Protein AF-A0A382KJA9-F1 (afdb_monomer)

pLDDT: mean 83.61, std 11.71, range [49.81, 96.69]

Organism: NCBI:txid408172

InterPro domains:
  IPR051085 Membrane-bound O-acyltransferase [PTHR13285] (1-189)

Nearest PDB structures (foldseek):
  7ura-assembly1_A  TM=6.874E-01  e=2.833E+00  Homo sapiens

Sequence (199 aa):
MLIIGSSFFYGFWNPVYVILPFCLTLLGWRGAIWIDSADGKQKFWRLVCTITLLLLPLLFFKYTNFLINDFLLPLVQFRSVSESEKYVDLALPLGISFITFTLISYVVDVYKGLFQIEKQVKWLLGYILFFPQLIAGPILRPSQLLPQLKKNQPRHRRLWITGLTIFTLGLVKKLIFADQISRTIDPIYAAPDMFTSWE

Mean predicted aligned error: 9.03 Å

Foldseek 3Di:
DLLVVLLVVLCVVPNVCSVVLVVLLVLLLVLLVCLLPDDDPSSVVSLVVSLCVLCVVVCCLVCVQVCQQVPVVVVVVVDDDDPPPRGPNDDRRQLSVLLSVLSNLQSVCSSVVVDPRDPDSVLSSSVSSNNVCSHDNDSDHCVPVSVVVPDPDPDDPVVVVVVVVVVVVVVCCVPVPVVVVCVVCVVCVVCVVVDDPPD

Radius of gyration: 21.95 Å; Cα contacts (8 Å, |Δi|>4): 150; chains: 1; bounding box: 40×56×57 Å

Structure (mmCIF, N/CA/C/O backbone):
data_AF-A0A382KJA9-F1
#
_entry.id   AF-A0A382KJA9-F1
#
loop_
_atom_site.group_PDB
_atom_site.id
_atom_site.type_symbol
_atom_site.label_atom_id
_atom_site.label_alt_id
_atom_site.label_comp_id
_atom_site.label_asym_id
_atom_site.label_entity_id
_atom_site.label_seq_id
_atom_site.pdbx_PDB_ins_code
_atom_site.Cartn_x
_atom_site.Cartn_y
_atom_site.Cartn_z
_atom_site.occupancy
_atom_site.B_iso_or_equiv
_atom_site.auth_seq_id
_atom_site.auth_comp_id
_atom_site.auth_asym_id
_atom_site.auth_atom_id
_atom_site.pdbx_PDB_model_num
ATOM 1 N N . MET A 1 1 ? 12.943 -6.282 12.052 1.00 72.56 1 MET A N 1
ATOM 2 C CA . MET A 1 1 ? 13.659 -6.864 10.895 1.00 72.56 1 MET A CA 1
ATOM 3 C C . MET A 1 1 ? 12.854 -6.783 9.604 1.00 72.56 1 MET A C 1
ATOM 5 O O . MET A 1 1 ? 13.385 -6.242 8.650 1.00 72.56 1 MET A O 1
ATOM 9 N N . LEU A 1 2 ? 11.586 -7.218 9.570 1.00 79.56 2 LEU A N 1
ATOM 10 C CA . LEU A 1 2 ? 10.767 -7.200 8.344 1.00 79.56 2 LEU A CA 1
ATOM 11 C C . LEU A 1 2 ? 10.621 -5.806 7.704 1.00 79.56 2 LEU A C 1
ATOM 13 O O . LEU A 1 2 ? 10.819 -5.683 6.502 1.00 79.56 2 LEU A O 1
ATOM 17 N N . ILE A 1 3 ? 10.358 -4.759 8.495 1.00 82.88 3 ILE A N 1
ATOM 18 C CA . ILE A 1 3 ? 10.257 -3.376 7.984 1.00 82.88 3 ILE A CA 1
ATOM 19 C C . ILE A 1 3 ? 11.584 -2.937 7.359 1.00 82.88 3 ILE A C 1
ATOM 21 O O . ILE A 1 3 ? 11.596 -2.516 6.217 1.00 82.88 3 ILE A O 1
ATOM 25 N N . ILE A 1 4 ? 12.700 -3.114 8.072 1.00 83.81 4 ILE A N 1
ATOM 26 C CA . ILE A 1 4 ? 14.037 -2.724 7.595 1.00 83.81 4 ILE A CA 1
ATOM 27 C C . ILE A 1 4 ? 14.393 -3.466 6.302 1.00 83.81 4 ILE A C 1
ATOM 29 O O . ILE A 1 4 ? 14.808 -2.838 5.336 1.00 83.81 4 ILE A O 1
ATOM 33 N N . GLY A 1 5 ? 14.183 -4.786 6.259 1.00 82.62 5 GLY A N 1
ATOM 34 C CA . GLY A 1 5 ? 14.448 -5.588 5.063 1.00 82.62 5 GLY A CA 1
ATOM 35 C C . GLY A 1 5 ? 13.564 -5.188 3.882 1.00 82.62 5 GLY A C 1
ATOM 36 O O . GLY A 1 5 ? 14.044 -5.113 2.756 1.00 82.62 5 GLY A O 1
ATOM 37 N N . SER A 1 6 ? 12.296 -4.862 4.137 1.00 84.56 6 SER A N 1
ATOM 38 C CA . SER A 1 6 ? 11.389 -4.446 3.067 1.00 84.56 6 SER A CA 1
ATOM 39 C C . SER A 1 6 ? 11.652 -3.012 2.594 1.00 84.56 6 SER A C 1
ATOM 41 O O . SER A 1 6 ? 11.575 -2.746 1.401 1.00 84.56 6 SER A O 1
ATOM 43 N N . SER A 1 7 ? 12.041 -2.103 3.495 1.00 82.31 7 SER A N 1
ATOM 44 C CA . SER A 1 7 ? 12.518 -0.760 3.144 1.00 82.31 7 SER A CA 1
ATOM 45 C C . SER A 1 7 ? 13.802 -0.818 2.321 1.00 82.31 7 SER A C 1
ATOM 47 O O . SER A 1 7 ? 13.926 -0.074 1.356 1.00 82.31 7 SER A O 1
ATOM 49 N N . PHE A 1 8 ? 14.731 -1.715 2.667 1.00 86.19 8 PHE A N 1
ATOM 50 C CA . PHE A 1 8 ? 15.945 -1.947 1.886 1.00 86.19 8 PHE A CA 1
ATOM 51 C C . PHE A 1 8 ? 15.613 -2.460 0.480 1.00 86.19 8 PHE A C 1
ATOM 53 O O . PHE A 1 8 ? 16.111 -1.917 -0.499 1.00 86.19 8 PHE A O 1
ATOM 60 N N . PHE A 1 9 ? 14.718 -3.448 0.369 1.00 83.75 9 PHE A N 1
ATOM 61 C CA . PHE A 1 9 ? 14.296 -3.984 -0.927 1.00 83.75 9 PHE A CA 1
ATOM 62 C C . PHE A 1 9 ? 13.601 -2.924 -1.794 1.00 83.75 9 PHE A C 1
ATOM 64 O O . PHE A 1 9 ? 13.875 -2.819 -2.984 1.00 83.75 9 PHE A O 1
ATOM 71 N N . TYR A 1 10 ? 12.739 -2.100 -1.195 1.00 83.06 10 TYR A N 1
ATOM 72 C CA . TYR A 1 10 ? 12.088 -0.993 -1.896 1.00 83.06 10 TYR A CA 1
ATOM 73 C C . TYR A 1 10 ? 13.104 0.072 -2.347 1.00 83.06 10 TYR A C 1
ATOM 75 O O . TYR A 1 10 ? 13.066 0.536 -3.484 1.00 83.06 10 TYR A O 1
ATOM 83 N N . GLY A 1 11 ? 14.041 0.439 -1.468 1.00 82.12 11 GLY A N 1
ATOM 84 C CA . GLY A 1 11 ? 15.077 1.433 -1.750 1.00 82.12 11 GLY A CA 1
ATOM 85 C C . GLY A 1 11 ? 16.133 0.979 -2.755 1.00 82.12 11 GLY A C 1
ATOM 86 O O . GLY A 1 11 ? 16.822 1.832 -3.305 1.00 82.12 11 GLY A O 1
ATOM 87 N N . PHE A 1 12 ? 16.233 -0.326 -3.037 1.00 84.06 12 PHE A N 1
ATOM 88 C CA . PHE A 1 12 ? 17.138 -0.866 -4.054 1.00 84.06 12 PHE A CA 1
ATOM 89 C C . PHE A 1 12 ? 16.828 -0.330 -5.458 1.00 84.06 12 PHE A C 1
ATOM 91 O O . PHE A 1 12 ? 17.741 -0.151 -6.256 1.00 84.06 12 PHE A O 1
ATOM 98 N N . TRP A 1 13 ? 15.554 -0.045 -5.752 1.00 78.06 13 TRP A N 1
ATOM 99 C CA . TRP A 1 13 ? 15.164 0.570 -7.022 1.00 78.06 13 TRP A CA 1
ATOM 100 C C . TRP A 1 13 ? 15.555 2.050 -7.070 1.00 78.06 13 TRP A C 1
ATOM 102 O O . TRP A 1 13 ? 16.234 2.483 -7.996 1.00 78.06 13 TRP A O 1
ATOM 112 N N . ASN A 1 14 ? 15.154 2.823 -6.057 1.00 81.31 14 ASN A N 1
ATOM 113 C CA . ASN A 1 14 ? 15.604 4.199 -5.875 1.00 81.31 14 ASN A CA 1
ATOM 114 C C . ASN A 1 14 ? 15.370 4.648 -4.413 1.00 81.31 14 ASN A C 1
ATOM 116 O O . ASN A 1 14 ? 14.226 4.641 -3.938 1.00 81.31 14 ASN A O 1
ATOM 120 N N . PRO A 1 15 ? 16.424 5.067 -3.688 1.00 83.25 15 PRO A N 1
ATOM 121 C CA . PRO A 1 15 ? 16.343 5.362 -2.259 1.00 83.25 15 PRO A CA 1
ATOM 122 C C . PRO A 1 15 ? 15.518 6.615 -1.937 1.00 83.25 15 PRO A C 1
ATOM 124 O O . PRO A 1 15 ? 14.925 6.688 -0.860 1.00 83.25 15 PRO A O 1
ATOM 127 N N . VAL A 1 16 ? 15.422 7.583 -2.857 1.00 83.06 16 VAL A N 1
ATOM 128 C CA . VAL A 1 16 ? 14.679 8.840 -2.640 1.00 83.06 16 VAL A CA 1
ATOM 129 C C . VAL A 1 16 ? 13.190 8.558 -2.438 1.00 83.06 16 VAL A C 1
ATOM 131 O O . VAL A 1 16 ? 12.543 9.139 -1.565 1.00 83.06 16 VAL A O 1
ATOM 134 N N . TYR A 1 17 ? 12.645 7.597 -3.183 1.00 84.44 17 TYR A N 1
ATOM 135 C CA . TYR A 1 17 ? 11.224 7.272 -3.120 1.00 84.44 17 TYR A CA 1
ATOM 136 C C . TYR A 1 17 ? 10.829 6.443 -1.900 1.00 84.44 17 TYR A C 1
ATOM 138 O O . TYR A 1 17 ? 9.635 6.247 -1.693 1.00 84.44 17 TYR A O 1
ATOM 146 N N . VAL A 1 18 ? 11.774 5.982 -1.068 1.00 85.62 18 VAL A N 1
ATOM 147 C CA . VAL A 1 18 ? 11.465 5.277 0.192 1.00 85.62 18 VAL A CA 1
ATOM 148 C C . VAL A 1 18 ? 10.661 6.177 1.129 1.00 85.62 18 VAL A C 1
ATOM 150 O O . VAL A 1 18 ? 9.811 5.693 1.865 1.00 85.62 18 VAL A O 1
ATOM 153 N N . ILE A 1 19 ? 10.872 7.492 1.077 1.00 89.00 19 ILE A N 1
ATOM 154 C CA . ILE A 1 19 ? 10.168 8.463 1.927 1.00 89.00 19 ILE A CA 1
ATOM 155 C C . ILE A 1 19 ? 8.657 8.466 1.635 1.00 89.00 19 ILE A C 1
ATOM 157 O O . ILE A 1 19 ? 7.839 8.631 2.541 1.00 89.00 19 ILE A O 1
ATOM 161 N N . LEU A 1 20 ? 8.266 8.213 0.386 1.00 89.50 20 LEU A N 1
ATOM 162 C CA . LEU A 1 20 ? 6.884 8.297 -0.077 1.00 89.50 20 LEU A CA 1
ATOM 163 C C . LEU A 1 20 ? 5.926 7.322 0.643 1.00 89.50 20 LEU A C 1
ATOM 165 O O . LEU A 1 20 ? 4.931 7.797 1.198 1.00 89.50 20 LEU A O 1
ATOM 169 N N . PRO A 1 21 ? 6.186 5.999 0.725 1.00 89.94 21 PRO A N 1
ATOM 170 C CA . PRO A 1 21 ? 5.341 5.086 1.491 1.00 89.94 21 PRO A CA 1
ATOM 171 C C . PRO A 1 21 ? 5.297 5.422 2.984 1.00 89.94 21 PRO A C 1
ATOM 173 O O . PRO A 1 21 ? 4.255 5.220 3.606 1.00 89.94 21 PRO A O 1
ATOM 176 N N . PHE A 1 22 ? 6.366 5.972 3.569 1.00 91.88 22 PHE A N 1
ATOM 177 C CA . PHE A 1 22 ? 6.341 6.423 4.966 1.00 91.88 22 PHE A CA 1
ATOM 178 C C . PHE A 1 22 ? 5.385 7.608 5.146 1.00 91.88 22 PHE A C 1
ATOM 180 O O . PHE A 1 22 ? 4.530 7.572 6.034 1.00 91.88 22 PHE A O 1
ATOM 187 N N . CYS A 1 23 ? 5.475 8.620 4.278 1.00 93.69 23 CYS A N 1
ATOM 188 C CA . CYS A 1 23 ? 4.581 9.777 4.289 1.00 93.69 23 CYS A CA 1
ATOM 189 C C . CYS A 1 23 ? 3.118 9.374 4.062 1.00 93.69 23 CYS A C 1
ATOM 191 O O . CYS A 1 23 ? 2.250 9.765 4.844 1.00 93.69 23 CYS A O 1
ATOM 193 N N . LEU A 1 24 ? 2.843 8.548 3.047 1.00 94.06 24 LEU A N 1
ATOM 194 C CA . LEU A 1 24 ? 1.496 8.045 2.761 1.00 94.06 24 LEU A CA 1
ATOM 195 C C . LEU A 1 24 ? 0.935 7.216 3.922 1.00 94.06 24 LEU A C 1
ATOM 197 O O . LEU A 1 24 ? -0.226 7.383 4.292 1.00 94.06 24 LEU A O 1
ATOM 201 N N . THR A 1 25 ? 1.757 6.365 4.541 1.00 93.81 25 THR A N 1
ATOM 202 C CA . THR A 1 25 ? 1.338 5.569 5.704 1.00 93.81 25 THR A CA 1
ATOM 203 C C . THR A 1 25 ? 0.982 6.461 6.887 1.00 93.81 25 THR A C 1
ATOM 205 O O . THR A 1 25 ? -0.045 6.248 7.529 1.00 93.81 25 THR A O 1
ATOM 208 N N . LEU A 1 26 ? 1.802 7.477 7.173 1.00 95.25 26 LEU A N 1
ATOM 209 C CA . LEU A 1 26 ? 1.536 8.420 8.257 1.00 95.25 26 LEU A CA 1
ATOM 210 C C . LEU A 1 26 ? 0.238 9.199 8.011 1.00 95.25 26 LEU A C 1
ATOM 212 O O . LEU A 1 26 ? -0.567 9.370 8.925 1.00 95.25 26 LEU A O 1
ATOM 216 N N . LEU A 1 27 ? 0.026 9.632 6.771 1.00 95.50 27 LEU A N 1
ATOM 217 C CA . LEU A 1 27 ? -1.172 10.333 6.329 1.00 95.50 27 LEU A CA 1
ATOM 218 C C . LEU A 1 27 ? -2.417 9.447 6.462 1.00 95.50 27 LEU A C 1
ATOM 220 O O . LEU A 1 27 ? -3.394 9.870 7.074 1.00 95.50 27 LEU A O 1
ATOM 224 N N . GLY A 1 28 ? -2.371 8.203 5.979 1.00 94.94 28 GLY A N 1
ATOM 225 C CA . GLY A 1 28 ? -3.476 7.253 6.114 1.00 94.94 28 GLY A CA 1
ATOM 226 C C . GLY A 1 28 ? -3.772 6.888 7.572 1.00 94.94 28 GLY A C 1
ATOM 227 O O . GLY A 1 28 ? -4.934 6.800 7.961 1.00 94.94 28 GLY A O 1
ATOM 228 N N . TRP A 1 29 ? -2.741 6.748 8.411 1.00 95.12 29 TRP A N 1
ATOM 229 C CA . TRP A 1 29 ? -2.907 6.499 9.845 1.00 95.12 29 TRP A CA 1
ATOM 230 C C . TRP A 1 29 ? -3.580 7.670 10.567 1.00 95.12 29 TRP A C 1
ATOM 232 O O . TRP A 1 29 ? -4.568 7.475 11.276 1.00 95.12 29 TRP A O 1
ATOM 242 N N . ARG A 1 30 ? -3.087 8.898 10.353 1.00 95.69 30 ARG A N 1
ATOM 243 C CA . ARG A 1 30 ? -3.684 10.112 10.931 1.00 95.69 30 ARG A CA 1
ATOM 244 C C . ARG A 1 30 ? -5.095 10.347 10.403 1.00 95.69 30 ARG A C 1
ATOM 246 O O . ARG A 1 30 ? -5.970 10.713 11.180 1.00 95.69 30 ARG A O 1
ATOM 253 N N . GLY A 1 31 ? -5.321 10.099 9.115 1.00 94.69 31 GLY A N 1
ATOM 254 C CA . GLY A 1 31 ? -6.635 10.177 8.488 1.00 94.69 31 GLY A CA 1
ATOM 255 C C . GLY A 1 31 ? -7.629 9.198 9.109 1.00 94.69 31 GLY A C 1
ATOM 256 O O . GLY A 1 31 ? -8.735 9.596 9.451 1.00 94.69 31 GLY A O 1
ATOM 257 N N . ALA A 1 32 ? -7.219 7.952 9.365 1.00 94.19 32 ALA A N 1
ATOM 258 C CA . ALA A 1 32 ? -8.058 6.969 10.050 1.00 94.19 32 ALA A CA 1
ATOM 259 C C . ALA A 1 32 ? -8.452 7.412 11.473 1.00 94.19 32 ALA A C 1
ATOM 261 O O . ALA A 1 32 ? -9.628 7.344 11.817 1.00 94.19 32 ALA A O 1
ATOM 262 N N . ILE A 1 33 ? -7.507 7.938 12.267 1.00 93.94 33 ILE A N 1
ATOM 263 C CA . ILE A 1 33 ? -7.791 8.511 13.602 1.00 93.94 33 ILE A CA 1
ATOM 264 C C . ILE A 1 33 ? -8.752 9.703 13.498 1.00 93.94 33 ILE A C 1
ATOM 266 O O . ILE A 1 33 ? -9.685 9.855 14.289 1.00 93.94 33 ILE A O 1
ATOM 270 N N . TRP A 1 34 ? -8.541 10.561 12.502 1.00 94.31 34 TRP A N 1
ATOM 271 C CA . TRP A 1 34 ? -9.389 11.724 12.284 1.00 94.31 34 TRP A CA 1
ATOM 272 C C . TRP A 1 34 ? -10.812 11.331 11.878 1.00 94.31 34 TRP A C 1
ATOM 274 O O . TRP A 1 34 ? -11.765 11.963 12.320 1.00 94.31 34 TRP A O 1
ATOM 284 N N . ILE A 1 35 ? -10.981 10.269 11.094 1.00 93.69 35 ILE A N 1
ATOM 285 C CA . ILE A 1 35 ? -12.296 9.747 10.707 1.00 93.69 35 ILE A CA 1
ATOM 286 C C . ILE A 1 35 ? -13.017 9.123 11.901 1.00 93.69 35 ILE A C 1
ATOM 288 O O . ILE A 1 35 ? -14.203 9.372 12.073 1.00 93.69 35 ILE A O 1
ATOM 292 N N . ASP A 1 36 ? -12.325 8.344 12.728 1.00 92.75 36 ASP A N 1
ATOM 293 C CA . ASP A 1 36 ? -12.940 7.651 13.868 1.00 92.75 36 ASP A CA 1
ATOM 294 C C . ASP A 1 36 ? -13.420 8.602 14.973 1.00 92.75 36 ASP A C 1
ATOM 296 O O . ASP A 1 36 ? -14.402 8.327 15.646 1.00 92.75 36 ASP A O 1
ATOM 300 N N . SER A 1 37 ? -12.796 9.776 15.100 1.00 92.12 37 SER A N 1
ATOM 301 C CA . SER A 1 37 ? -13.223 10.829 16.039 1.00 92.12 37 SER A CA 1
ATOM 302 C C . SER A 1 37 ? -14.433 11.660 15.572 1.00 92.12 37 SER A C 1
ATOM 304 O O . SER A 1 37 ? -14.662 12.753 16.094 1.00 92.12 37 SER A O 1
ATOM 306 N N . ALA A 1 38 ? -15.174 11.221 14.552 1.00 92.50 38 ALA A N 1
ATOM 307 C CA . ALA A 1 38 ? -16.374 11.902 14.068 1.00 92.50 38 ALA A CA 1
ATOM 308 C C . ALA A 1 38 ? -17.529 10.948 13.791 1.00 92.50 38 ALA A C 1
ATOM 310 O O . ALA A 1 38 ? -17.337 9.816 13.353 1.00 92.50 38 ALA A O 1
ATOM 311 N N . ASP A 1 39 ? -18.735 11.506 13.889 1.00 92.06 39 ASP A N 1
ATOM 312 C CA . ASP A 1 39 ? -19.987 10.812 13.618 1.00 92.06 39 ASP A CA 1
ATOM 313 C C . ASP A 1 39 ? -20.779 11.442 12.462 1.00 92.06 39 ASP A C 1
ATOM 315 O O . ASP A 1 39 ? -20.580 12.595 12.054 1.00 92.06 39 ASP A O 1
ATOM 319 N N . GLY A 1 40 ? -21.687 10.645 11.894 1.00 91.81 40 GLY A N 1
ATOM 320 C CA . GLY A 1 40 ? -22.635 11.070 10.864 1.00 91.81 40 GLY A CA 1
ATOM 321 C C . GLY A 1 40 ? -21.980 11.692 9.623 1.00 91.81 40 GLY A C 1
ATOM 322 O O . GLY A 1 40 ? -21.044 11.144 9.037 1.00 91.81 40 GLY A O 1
ATOM 323 N N . LYS A 1 41 ? -22.486 12.860 9.200 1.00 91.62 41 LYS A N 1
ATOM 324 C CA . LYS A 1 41 ? -22.026 13.557 7.983 1.00 91.62 41 LYS A CA 1
ATOM 325 C C . LYS A 1 41 ? -20.560 13.991 8.061 1.00 91.62 41 LYS A C 1
ATOM 327 O O . LYS A 1 41 ? -19.877 13.989 7.039 1.00 91.62 41 LYS A O 1
ATOM 332 N N . GLN A 1 42 ? -20.060 14.339 9.249 1.00 93.25 42 GLN A N 1
ATOM 333 C CA . GLN A 1 42 ? -18.661 14.745 9.413 1.00 93.25 42 GLN A CA 1
ATOM 334 C C . GLN A 1 42 ? -17.714 13.580 9.122 1.00 93.25 42 GLN A C 1
ATOM 336 O O . GLN A 1 42 ? -16.708 13.767 8.439 1.00 93.25 42 GLN A O 1
ATOM 341 N N . LYS A 1 43 ? -18.072 12.369 9.564 1.00 93.19 43 LYS A N 1
ATOM 342 C CA . LYS A 1 43 ? -17.299 11.148 9.312 1.00 93.19 43 LYS A CA 1
ATOM 343 C C . LYS A 1 43 ? -17.099 10.901 7.813 1.00 93.19 43 LYS A C 1
ATOM 345 O O . LYS A 1 43 ? -15.992 10.599 7.371 1.00 93.19 43 LYS A O 1
ATOM 350 N N . PHE A 1 44 ? -18.162 11.080 7.027 1.00 93.88 44 PHE A N 1
ATOM 351 C CA . PHE A 1 44 ? -18.126 10.932 5.570 1.00 93.88 44 PHE A CA 1
ATOM 352 C C . PHE A 1 44 ? -17.223 11.975 4.895 1.00 93.88 44 P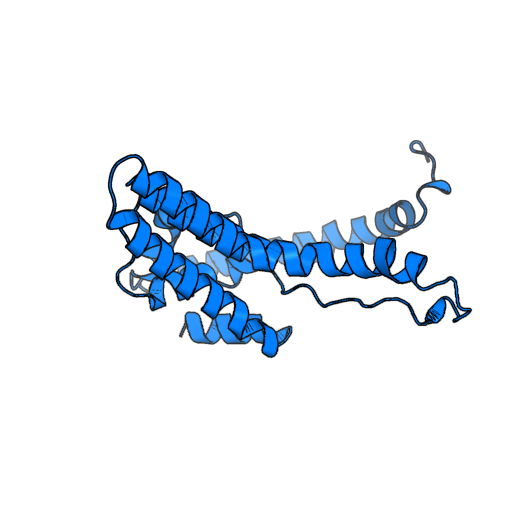HE A C 1
ATOM 354 O O . PHE A 1 44 ? -16.374 11.618 4.085 1.00 93.88 44 PHE A O 1
ATOM 361 N N . TRP A 1 45 ? -17.334 13.254 5.264 1.00 95.88 45 TRP A N 1
ATOM 362 C CA . TRP A 1 45 ? -16.468 14.296 4.701 1.00 95.88 45 TRP A CA 1
ATOM 363 C C . TRP A 1 45 ? -14.988 14.078 5.033 1.00 95.88 45 TRP A C 1
ATOM 365 O O . TRP A 1 45 ? -14.136 14.230 4.160 1.00 95.88 45 TRP A O 1
ATOM 375 N N . ARG A 1 46 ? -14.668 13.647 6.261 1.00 96.00 46 ARG A N 1
ATOM 376 C CA . ARG A 1 46 ? -13.288 13.305 6.650 1.00 96.00 46 ARG A CA 1
ATOM 377 C C . ARG A 1 46 ? -12.737 12.125 5.849 1.00 96.00 46 ARG A C 1
ATOM 379 O O . ARG A 1 46 ? -11.559 12.141 5.484 1.00 96.00 46 ARG A O 1
ATOM 386 N N . LEU A 1 47 ? -13.581 11.137 5.532 1.00 95.44 47 LEU A N 1
ATOM 387 C CA . LEU A 1 47 ? -13.224 10.024 4.650 1.00 95.44 47 LEU A CA 1
ATOM 388 C C . LEU A 1 47 ? -12.857 10.532 3.257 1.00 95.44 47 LEU A C 1
ATOM 390 O O . LEU A 1 47 ? -11.768 10.229 2.774 1.00 95.44 47 LEU A O 1
ATOM 394 N N . VAL A 1 48 ? -13.738 11.324 2.641 1.00 96.06 48 VAL A N 1
ATOM 395 C CA . VAL A 1 48 ? -13.512 11.884 1.302 1.00 96.06 48 VAL A CA 1
ATOM 396 C C . VAL A 1 48 ? -12.219 12.698 1.278 1.00 96.06 48 VAL A C 1
ATOM 398 O O . VAL A 1 48 ? -11.357 12.428 0.449 1.00 96.06 48 VAL A O 1
ATOM 401 N N . CYS A 1 49 ? -12.018 13.609 2.236 1.00 96.31 49 CYS A N 1
ATOM 402 C CA . CYS A 1 49 ? -10.786 14.396 2.333 1.00 96.31 49 CYS A CA 1
ATOM 403 C C . CYS A 1 49 ? -9.532 13.516 2.450 1.00 96.31 49 CYS A C 1
ATOM 405 O O . CYS A 1 49 ? -8.540 13.766 1.768 1.00 96.31 49 CYS A O 1
ATOM 407 N N . THR A 1 50 ? -9.572 12.471 3.283 1.00 96.19 50 THR A N 1
ATOM 408 C CA . THR A 1 50 ? -8.431 11.558 3.468 1.00 96.19 50 THR A CA 1
ATOM 409 C C . THR A 1 50 ? -8.124 10.775 2.191 1.00 96.19 50 THR A C 1
ATOM 411 O O . THR A 1 50 ? -6.960 10.661 1.810 1.00 96.19 50 THR A O 1
ATOM 414 N N . ILE A 1 51 ? -9.149 10.263 1.502 1.00 96.25 51 ILE A N 1
ATOM 415 C CA . ILE A 1 51 ? -8.986 9.541 0.232 1.00 96.25 51 ILE A CA 1
ATOM 416 C C . ILE A 1 51 ? -8.404 10.465 -0.839 1.00 96.25 51 ILE A C 1
ATOM 418 O O . ILE A 1 51 ? -7.451 10.083 -1.513 1.00 96.25 51 ILE A O 1
ATOM 422 N N . THR A 1 52 ? -8.920 11.689 -0.965 1.00 95.94 52 THR A N 1
ATOM 423 C CA . THR A 1 52 ? -8.400 12.680 -1.916 1.00 95.94 52 THR A CA 1
ATOM 424 C C . THR A 1 52 ? -6.922 12.967 -1.663 1.00 95.94 52 THR A C 1
ATOM 426 O O . THR A 1 52 ? -6.122 12.967 -2.597 1.00 95.94 52 THR A O 1
ATOM 429 N N . LEU A 1 53 ? -6.531 13.136 -0.397 1.00 95.50 53 LEU A N 1
ATOM 430 C CA . LEU A 1 53 ? -5.142 13.391 -0.019 1.00 95.50 53 LEU A CA 1
ATOM 431 C C . LEU A 1 53 ? -4.222 12.185 -0.311 1.00 95.50 53 LEU A C 1
ATOM 433 O O . LEU A 1 53 ? -3.076 12.375 -0.709 1.00 95.50 53 LEU A O 1
ATOM 437 N N . LEU A 1 54 ? -4.721 10.950 -0.166 1.00 94.62 54 LEU A N 1
ATOM 438 C CA . LEU A 1 54 ? -4.000 9.720 -0.532 1.00 94.62 54 LEU A CA 1
ATOM 439 C C . LEU A 1 54 ? -3.861 9.530 -2.052 1.00 94.62 54 LEU A C 1
ATOM 441 O O . LEU A 1 54 ? -2.869 8.958 -2.509 1.00 94.62 54 LEU A O 1
ATOM 445 N N . LEU A 1 55 ? -4.846 9.984 -2.832 1.00 94.19 55 LEU A N 1
ATOM 446 C CA . LEU A 1 55 ? -4.839 9.900 -4.295 1.00 94.19 55 LEU A CA 1
ATOM 447 C C . LEU A 1 55 ? -3.950 10.961 -4.945 1.00 94.19 55 LEU A C 1
ATOM 449 O O . LEU A 1 55 ? -3.441 10.723 -6.035 1.00 94.19 55 LEU A O 1
ATOM 453 N N . LEU A 1 56 ? -3.736 12.107 -4.297 1.00 92.50 56 LEU A N 1
ATOM 454 C CA . LEU A 1 56 ? -3.011 13.232 -4.888 1.00 92.50 56 LEU A CA 1
ATOM 455 C C . LEU A 1 56 ? -1.593 12.857 -5.364 1.00 92.50 56 LEU A C 1
ATOM 457 O O . LEU A 1 56 ? -1.287 13.147 -6.519 1.00 92.50 56 LEU A O 1
ATOM 461 N N . PRO A 1 57 ? -0.752 12.140 -4.588 1.00 89.06 57 PRO A N 1
ATOM 462 C CA . PRO A 1 57 ? 0.553 11.693 -5.078 1.00 89.06 57 PRO A CA 1
ATOM 463 C C . PRO A 1 57 ? 0.443 10.720 -6.256 1.00 89.06 57 PRO A C 1
ATOM 465 O O . PRO A 1 57 ? 1.218 10.811 -7.201 1.00 89.06 57 PRO A O 1
ATOM 468 N N . LEU A 1 58 ? -0.544 9.819 -6.237 1.00 88.06 58 LEU A N 1
ATOM 469 C CA . LEU A 1 58 ? -0.775 8.882 -7.336 1.00 88.06 58 LEU A CA 1
ATOM 470 C C . LEU A 1 58 ? -1.151 9.621 -8.628 1.00 88.06 58 LEU A C 1
ATOM 472 O O . LEU A 1 58 ? -0.608 9.316 -9.686 1.00 88.06 58 LEU A O 1
ATOM 476 N N . LEU A 1 59 ? -2.055 10.599 -8.537 1.00 87.94 59 LEU A N 1
ATOM 477 C CA . LEU A 1 59 ? -2.446 11.434 -9.671 1.00 87.94 59 LEU A CA 1
ATOM 478 C C . LEU A 1 59 ? -1.263 12.269 -10.169 1.00 87.94 59 LEU A C 1
ATOM 480 O O . LEU A 1 59 ? -1.016 12.314 -11.368 1.00 87.94 59 LEU A O 1
ATOM 484 N N . PHE A 1 60 ? -0.494 12.865 -9.258 1.00 87.88 60 PHE A N 1
ATOM 485 C CA . PHE A 1 60 ? 0.691 13.636 -9.607 1.00 87.88 60 PHE A CA 1
ATOM 486 C C . PHE A 1 60 ? 1.678 12.790 -10.417 1.00 87.88 60 PHE A C 1
ATOM 488 O O . PHE A 1 60 ? 1.945 13.108 -11.570 1.00 87.88 60 PHE A O 1
ATOM 495 N N . PHE A 1 61 ? 2.157 11.664 -9.884 1.00 84.69 61 PHE A N 1
ATOM 496 C CA . PHE A 1 61 ? 3.148 10.854 -10.598 1.00 84.69 61 PHE A CA 1
ATOM 497 C C . PHE A 1 61 ? 2.602 10.237 -11.890 1.00 84.69 61 PHE A C 1
ATOM 499 O O . PHE A 1 61 ? 3.339 10.126 -12.862 1.00 84.69 61 PHE A O 1
ATOM 506 N N . LYS A 1 62 ? 1.318 9.859 -11.932 1.00 82.94 62 LYS A N 1
ATOM 507 C CA . LYS A 1 62 ? 0.733 9.208 -13.111 1.00 82.94 62 LYS A CA 1
ATOM 508 C C . LYS A 1 62 ? 0.429 10.173 -14.256 1.00 82.94 62 LYS A C 1
ATOM 510 O O . LYS A 1 62 ? 0.588 9.791 -15.409 1.00 82.94 62 LYS A O 1
ATOM 515 N N . TYR A 1 63 ? -0.018 11.391 -13.955 1.00 83.38 63 TYR A N 1
ATOM 516 C CA . TYR A 1 63 ? -0.460 12.343 -14.979 1.00 83.38 63 TYR A CA 1
ATOM 517 C C . TYR A 1 63 ? 0.573 13.421 -15.306 1.00 83.38 63 TYR A C 1
ATOM 519 O O . TYR A 1 63 ? 0.407 14.095 -16.314 1.00 83.38 63 TYR A O 1
ATOM 527 N N . THR A 1 64 ? 1.647 13.584 -14.523 1.00 82.31 64 THR A N 1
ATOM 528 C CA . THR A 1 64 ? 2.670 14.608 -14.811 1.00 82.31 64 THR A CA 1
ATOM 529 C C . THR A 1 64 ? 3.331 14.390 -16.173 1.00 82.31 64 THR A C 1
ATOM 531 O O . THR A 1 64 ? 3.412 15.339 -16.945 1.00 82.31 64 THR A O 1
ATOM 534 N N . ASN A 1 65 ? 3.722 13.158 -16.518 1.00 76.81 65 ASN A N 1
ATOM 535 C CA . ASN A 1 65 ? 4.354 12.882 -17.816 1.00 76.81 65 ASN A CA 1
ATOM 536 C C . ASN A 1 65 ? 3.395 13.172 -18.982 1.00 76.81 65 ASN A C 1
ATOM 538 O O . ASN A 1 65 ? 3.783 13.823 -19.943 1.00 76.81 65 ASN A O 1
ATOM 542 N N . PHE A 1 66 ? 2.125 12.774 -18.861 1.00 79.44 66 PHE A N 1
ATOM 543 C CA . PHE A 1 66 ? 1.076 13.086 -19.840 1.00 79.44 66 PHE A CA 1
ATOM 544 C C . PHE A 1 66 ? 0.843 14.602 -19.979 1.00 79.44 66 PHE A C 1
ATOM 546 O O . PHE A 1 66 ? 0.831 15.145 -21.076 1.00 79.44 66 PHE A O 1
ATOM 553 N N . LEU A 1 67 ? 0.725 15.328 -18.863 1.00 79.50 67 LEU A N 1
ATOM 554 C CA . LEU A 1 67 ? 0.525 16.781 -18.874 1.00 79.50 67 LEU A CA 1
ATOM 555 C C . LEU A 1 67 ? 1.718 17.527 -19.484 1.00 79.50 67 LEU A C 1
ATOM 557 O O . LEU A 1 67 ? 1.533 18.500 -20.213 1.00 79.50 67 LEU A O 1
ATOM 561 N N . ILE A 1 68 ? 2.944 17.093 -19.193 1.00 76.00 68 ILE A N 1
ATOM 562 C CA . ILE A 1 68 ? 4.142 17.730 -19.739 1.00 76.00 68 ILE A CA 1
ATOM 563 C C . ILE A 1 68 ? 4.275 17.423 -21.233 1.00 76.00 68 ILE A C 1
ATOM 565 O O . ILE A 1 68 ? 4.447 18.355 -22.017 1.00 76.00 68 ILE A O 1
ATOM 569 N N . ASN A 1 69 ? 4.158 16.155 -21.625 1.00 75.12 69 ASN A N 1
ATOM 570 C CA . ASN A 1 69 ? 4.446 15.712 -22.989 1.00 75.12 69 ASN A CA 1
ATOM 571 C C . ASN A 1 69 ? 3.322 16.043 -23.979 1.00 75.12 69 ASN A C 1
ATOM 573 O O . ASN A 1 69 ? 3.624 16.491 -25.082 1.00 75.12 69 ASN A O 1
ATOM 577 N N . ASP A 1 70 ? 2.052 15.925 -23.580 1.00 77.44 70 ASP A N 1
ATOM 578 C CA . ASP A 1 70 ? 0.916 16.078 -24.501 1.00 77.44 70 ASP A CA 1
ATOM 579 C C . ASP A 1 70 ? 0.253 17.463 -24.441 1.00 77.44 70 ASP A C 1
ATOM 581 O O . ASP A 1 70 ? -0.395 17.877 -25.400 1.00 77.44 70 ASP A O 1
ATOM 585 N N . PHE A 1 71 ? 0.423 18.213 -23.343 1.00 75.31 71 PHE A N 1
ATOM 586 C CA . PHE A 1 71 ? -0.165 19.553 -23.198 1.00 75.31 71 PHE A CA 1
ATOM 587 C C . PHE A 1 71 ? 0.886 20.661 -23.189 1.00 75.31 71 PHE A C 1
ATOM 589 O O . PHE A 1 71 ? 0.825 21.571 -24.011 1.00 75.31 71 PHE A O 1
ATOM 596 N N . LEU A 1 72 ? 1.850 20.624 -22.267 1.00 73.62 72 LEU A N 1
ATOM 597 C CA . LEU A 1 72 ? 2.770 21.751 -22.072 1.00 73.62 72 LEU A CA 1
ATOM 598 C C . LEU A 1 72 ? 3.809 21.859 -23.184 1.00 73.62 72 LEU A C 1
ATOM 600 O O . LEU A 1 72 ? 4.051 22.957 -23.685 1.00 73.62 72 LEU A O 1
ATOM 604 N N . LEU A 1 73 ? 4.409 20.740 -23.592 1.00 71.50 73 LEU A N 1
ATOM 605 C CA . LEU A 1 73 ? 5.429 20.744 -24.630 1.00 71.50 73 LEU A CA 1
ATOM 606 C C . LEU A 1 73 ? 4.871 21.276 -25.959 1.00 71.50 73 LEU A C 1
ATOM 608 O O . LEU A 1 73 ? 5.448 22.255 -26.431 1.00 71.50 73 LEU A O 1
ATOM 612 N N . PRO A 1 74 ? 3.750 20.769 -26.520 1.00 70.62 74 PRO A N 1
ATOM 613 C CA . PRO A 1 74 ? 3.121 21.295 -27.739 1.00 70.62 74 PRO A CA 1
ATOM 614 C C . PRO A 1 74 ? 2.774 22.788 -27.678 1.00 70.62 74 PRO A C 1
ATOM 616 O O . PRO A 1 74 ? 2.991 23.502 -28.653 1.00 70.62 74 PRO A O 1
ATOM 619 N N . LEU A 1 75 ? 2.307 23.287 -26.527 1.00 66.75 75 LEU A N 1
ATOM 620 C CA . LEU A 1 75 ? 1.982 24.707 -26.336 1.00 66.75 75 LEU A CA 1
ATOM 621 C C . LEU A 1 75 ? 3.224 25.614 -26.330 1.00 66.75 75 LEU A C 1
ATOM 623 O O . LEU A 1 75 ? 3.146 26.775 -26.730 1.00 66.75 75 LEU A O 1
ATOM 627 N N . VAL A 1 76 ? 4.380 25.093 -25.910 1.00 66.31 76 VAL A N 1
ATOM 628 C CA . VAL A 1 76 ? 5.667 25.809 -25.922 1.00 66.31 76 VAL A CA 1
ATOM 629 C C . VAL A 1 76 ? 6.372 25.701 -27.289 1.00 66.31 76 VAL A C 1
ATOM 631 O O . VAL A 1 76 ? 7.198 26.555 -27.620 1.00 66.31 76 VAL A O 1
ATOM 634 N N . GLN A 1 77 ? 6.013 24.728 -28.143 1.00 55.66 77 GLN A N 1
ATOM 635 C CA . GLN A 1 77 ? 6.638 24.507 -29.464 1.00 55.66 77 GLN A CA 1
ATOM 636 C C . GLN A 1 77 ? 6.318 25.560 -30.543 1.00 55.66 77 GLN A C 1
ATOM 638 O O . GLN A 1 77 ? 6.711 25.376 -31.692 1.00 55.66 77 GLN A O 1
ATOM 643 N N . PHE A 1 78 ? 5.725 26.713 -30.210 1.00 52.91 78 PHE A N 1
ATOM 644 C CA . PHE A 1 78 ? 5.797 27.883 -31.102 1.00 52.91 78 PHE A CA 1
ATOM 645 C C . PHE A 1 78 ? 7.236 28.420 -31.264 1.00 52.91 78 PHE A C 1
ATOM 647 O O . PHE A 1 78 ? 7.490 29.275 -32.112 1.00 52.91 78 PHE A O 1
ATOM 654 N N . ARG A 1 79 ? 8.204 27.914 -30.482 1.00 51.75 79 ARG A N 1
ATOM 655 C CA . ARG A 1 79 ? 9.640 28.111 -30.712 1.00 51.75 79 ARG A CA 1
ATOM 656 C C . ARG A 1 79 ? 10.354 26.776 -30.932 1.00 51.75 79 ARG A C 1
ATOM 658 O O . ARG A 1 79 ? 10.386 25.905 -30.068 1.00 51.75 79 ARG A O 1
ATOM 665 N N . SER A 1 80 ? 10.934 26.671 -32.121 1.00 53.22 80 SER A N 1
ATOM 666 C CA . SER A 1 80 ? 11.824 25.635 -32.643 1.00 53.22 80 SER A CA 1
ATOM 667 C C . SER A 1 80 ? 12.846 25.108 -31.623 1.00 53.22 80 SER A C 1
ATOM 669 O O . SER 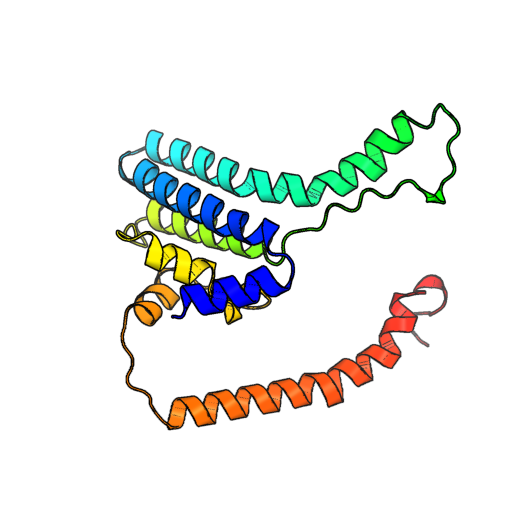A 1 80 ? 13.850 25.768 -31.360 1.00 53.22 80 SER A O 1
ATOM 671 N N . VAL A 1 81 ? 12.623 23.899 -31.106 1.00 49.81 81 VAL A N 1
ATOM 672 C CA . VAL A 1 81 ? 13.654 23.060 -30.471 1.00 49.81 81 VAL A CA 1
ATOM 673 C C . VAL A 1 81 ? 13.381 21.611 -30.879 1.00 49.81 81 VAL A C 1
ATOM 675 O O . VAL A 1 81 ? 12.233 21.163 -30.834 1.00 49.81 81 VAL A O 1
ATOM 678 N N . SER A 1 82 ? 14.433 20.929 -31.320 1.00 50.75 82 SER A N 1
ATOM 679 C CA . SER A 1 82 ? 14.504 19.554 -31.829 1.00 50.75 82 SER A CA 1
ATOM 680 C C . SER A 1 82 ? 13.724 18.519 -31.004 1.00 50.75 82 SER A C 1
ATOM 682 O O . SER A 1 82 ? 13.702 18.564 -29.775 1.00 50.75 82 SER A O 1
ATOM 684 N N . GLU A 1 83 ? 13.094 17.563 -31.695 1.00 53.91 83 GLU A N 1
ATOM 685 C CA . GLU A 1 83 ? 12.226 16.510 -31.132 1.00 53.91 83 GLU A CA 1
ATOM 686 C C . GLU A 1 83 ? 12.938 15.530 -30.181 1.00 53.91 83 GLU A C 1
ATOM 688 O O . GLU A 1 83 ? 12.281 14.857 -29.392 1.00 53.91 83 GLU A O 1
ATOM 693 N N . SER A 1 84 ? 14.271 15.466 -30.195 1.00 50.78 84 SER A N 1
ATOM 694 C CA . SER A 1 84 ? 15.045 14.453 -29.465 1.00 50.78 84 SER A CA 1
ATOM 695 C C . SER A 1 84 ? 15.298 14.749 -27.978 1.00 50.78 84 SER A C 1
ATOM 697 O O . SER A 1 84 ? 15.788 13.870 -27.278 1.00 50.78 84 SER A O 1
ATOM 699 N N . GLU A 1 85 ? 14.980 15.948 -27.471 1.00 51.16 85 GLU A N 1
ATOM 700 C CA . GLU A 1 85 ? 15.254 16.349 -26.070 1.00 51.16 85 GLU A CA 1
ATOM 701 C C . GLU A 1 85 ? 13.992 16.469 -25.185 1.00 51.16 85 GLU A C 1
ATOM 703 O O . GLU A 1 85 ? 14.073 16.844 -24.017 1.00 51.16 85 GLU A O 1
ATOM 708 N N . LYS A 1 86 ? 12.804 16.157 -25.719 1.00 53.16 86 LYS A N 1
ATOM 709 C CA . LYS A 1 86 ? 11.501 16.532 -25.131 1.00 53.16 86 LYS A CA 1
ATOM 710 C C . LYS A 1 86 ? 10.757 15.404 -24.410 1.00 53.16 86 LYS A C 1
ATOM 712 O O . LYS A 1 86 ? 9.537 15.337 -24.481 1.00 53.16 86 LYS A O 1
ATOM 717 N N . TYR A 1 87 ? 11.456 14.532 -23.694 1.00 55.72 87 TYR A N 1
ATOM 718 C CA . TYR A 1 87 ? 10.787 13.585 -22.799 1.00 55.72 87 TYR A CA 1
ATOM 719 C C . TYR A 1 87 ? 11.253 13.810 -21.367 1.00 55.72 87 TYR A C 1
ATOM 721 O O . TYR A 1 87 ? 12.327 13.371 -20.961 1.00 55.72 87 TYR A O 1
ATOM 729 N N . VAL A 1 88 ? 10.422 14.509 -20.591 1.00 57.75 88 VAL A N 1
ATOM 730 C CA . VAL A 1 88 ? 10.541 14.488 -19.133 1.00 57.75 88 VAL A CA 1
ATOM 731 C C . VAL A 1 88 ? 9.848 13.214 -18.672 1.00 57.75 88 VAL A C 1
ATOM 733 O O . VAL A 1 88 ? 8.623 13.167 -18.578 1.00 57.75 88 VAL A O 1
ATOM 736 N N . ASP A 1 89 ? 10.630 12.164 -18.432 1.00 64.06 89 ASP A N 1
ATOM 737 C CA . ASP A 1 89 ? 10.121 10.932 -17.833 1.00 64.06 89 ASP A CA 1
ATOM 738 C C . ASP A 1 89 ? 10.348 10.975 -16.321 1.00 64.06 89 ASP A C 1
ATOM 740 O O . ASP A 1 89 ? 11.424 10.659 -15.802 1.00 64.06 89 ASP A O 1
ATOM 744 N N . LEU A 1 90 ? 9.337 11.446 -15.590 1.00 69.00 90 LEU A N 1
ATOM 745 C CA . LEU A 1 90 ? 9.362 11.388 -14.139 1.00 69.00 90 LEU A CA 1
ATOM 746 C C . LEU A 1 90 ? 9.203 9.924 -13.715 1.00 69.00 90 LEU A C 1
ATOM 748 O O . LEU A 1 90 ? 8.138 9.332 -13.892 1.00 69.00 90 LEU A O 1
ATOM 752 N N . ALA A 1 91 ? 10.256 9.351 -13.129 1.00 73.69 91 ALA A N 1
ATOM 753 C CA . ALA A 1 91 ? 10.249 7.962 -12.688 1.00 73.69 91 ALA A CA 1
ATOM 754 C C . ALA A 1 91 ? 9.090 7.705 -11.706 1.00 73.69 91 ALA A C 1
ATOM 756 O O . ALA A 1 91 ? 9.037 8.251 -10.599 1.00 73.69 91 ALA A O 1
ATOM 757 N N . LEU A 1 92 ? 8.152 6.857 -12.124 1.00 78.25 92 LEU A N 1
ATOM 758 C CA . LEU A 1 92 ? 7.006 6.445 -11.323 1.00 78.25 92 LEU A CA 1
ATOM 759 C C . LEU A 1 92 ? 7.471 5.558 -10.161 1.00 78.25 92 LEU A C 1
ATOM 761 O O . LEU A 1 92 ? 8.061 4.506 -10.411 1.00 78.25 92 LEU A O 1
ATOM 765 N N . PRO A 1 93 ? 7.184 5.923 -8.897 1.00 79.56 93 PRO A N 1
ATOM 766 C CA . PRO A 1 93 ? 7.589 5.113 -7.760 1.00 79.56 93 PRO A CA 1
ATOM 767 C C . PRO A 1 93 ? 6.973 3.718 -7.843 1.00 79.56 93 PRO A C 1
ATOM 769 O O . PRO A 1 93 ? 5.754 3.569 -7.996 1.00 79.56 93 PRO A O 1
ATOM 772 N N . LEU A 1 94 ? 7.818 2.694 -7.719 1.00 80.06 94 LEU A N 1
ATOM 773 C CA . LEU A 1 94 ? 7.388 1.305 -7.806 1.00 80.06 94 LEU A CA 1
ATOM 774 C C . LEU A 1 94 ? 6.260 1.022 -6.800 1.00 80.06 94 LEU A C 1
ATOM 776 O O . LEU A 1 94 ? 6.399 1.247 -5.600 1.00 80.06 94 LEU A O 1
ATOM 780 N N . GLY A 1 95 ? 5.126 0.521 -7.291 1.00 82.44 95 GLY A N 1
ATOM 781 C CA . GLY A 1 95 ? 4.009 0.120 -6.434 1.00 82.44 95 GLY A CA 1
ATOM 782 C C . GLY A 1 95 ? 3.216 1.271 -5.797 1.00 82.44 95 GLY A C 1
ATOM 783 O O . GLY A 1 95 ? 2.409 1.000 -4.908 1.00 82.44 95 GLY A O 1
ATOM 784 N N . ILE A 1 96 ? 3.363 2.532 -6.238 1.00 87.38 96 ILE A N 1
ATOM 785 C CA . ILE A 1 96 ? 2.596 3.667 -5.676 1.00 87.38 96 ILE A CA 1
ATOM 786 C C . ILE A 1 96 ? 1.079 3.444 -5.726 1.00 87.38 96 ILE A C 1
ATOM 788 O O . ILE A 1 96 ? 0.399 3.637 -4.721 1.00 87.38 96 ILE A O 1
ATOM 792 N N . SER A 1 97 ? 0.549 2.949 -6.849 1.00 89.00 97 SER A N 1
ATOM 793 C CA . SER A 1 97 ? -0.874 2.599 -6.984 1.00 89.00 97 SER A CA 1
ATOM 794 C C . SER A 1 97 ? -1.300 1.597 -5.918 1.00 89.00 97 SER A C 1
ATOM 796 O O . SER A 1 97 ? -2.342 1.745 -5.283 1.00 89.00 97 SER A O 1
ATOM 798 N N . PHE A 1 98 ? -0.462 0.586 -5.694 1.00 88.94 98 PHE A N 1
ATOM 799 C CA . PHE A 1 98 ? -0.736 -0.478 -4.749 1.00 88.94 98 PHE A CA 1
ATOM 800 C C . PHE A 1 98 ? -0.755 0.039 -3.310 1.00 88.94 98 PHE A C 1
ATOM 802 O O . PHE A 1 98 ? -1.698 -0.235 -2.569 1.00 88.94 98 PHE A O 1
ATOM 809 N N . ILE A 1 99 ? 0.239 0.847 -2.933 1.00 90.12 99 ILE A N 1
ATOM 810 C CA . ILE A 1 99 ? 0.314 1.510 -1.626 1.00 90.12 99 ILE A CA 1
ATOM 811 C C . ILE A 1 99 ? -0.931 2.373 -1.396 1.00 90.12 99 ILE A C 1
ATOM 813 O O . ILE A 1 99 ? -1.595 2.240 -0.365 1.00 90.12 99 ILE A O 1
ATOM 817 N N . THR A 1 100 ? -1.280 3.220 -2.369 1.00 91.88 100 THR A N 1
ATOM 818 C CA . THR A 1 100 ? -2.430 4.123 -2.282 1.00 91.88 100 THR A CA 1
ATOM 819 C C . THR A 1 100 ? -3.736 3.348 -2.114 1.00 91.88 100 THR A C 1
ATOM 821 O O . THR A 1 100 ? -4.490 3.634 -1.186 1.00 91.88 100 THR A O 1
ATOM 824 N N . PHE A 1 101 ? -4.000 2.324 -2.931 1.00 91.31 101 PHE A N 1
ATOM 825 C CA . PHE A 1 101 ? -5.230 1.532 -2.807 1.00 91.31 101 PHE A CA 1
ATOM 826 C C . PHE A 1 101 ? -5.286 0.710 -1.519 1.00 91.31 101 PHE A C 1
ATOM 828 O O . PHE A 1 101 ? -6.350 0.587 -0.913 1.00 91.31 101 PHE A O 1
ATOM 835 N N . THR A 1 102 ? -4.146 0.210 -1.051 1.00 91.62 102 THR A N 1
ATOM 836 C CA . THR A 1 102 ? -4.052 -0.526 0.214 1.00 91.62 102 THR A CA 1
ATOM 837 C C . THR A 1 102 ? -4.363 0.386 1.410 1.00 91.62 102 THR A C 1
ATOM 839 O O . THR A 1 102 ? -5.094 -0.013 2.321 1.00 91.62 102 THR A O 1
ATOM 842 N N . LEU A 1 103 ? -3.881 1.635 1.391 1.00 93.56 103 LEU A N 1
ATOM 843 C CA . LEU A 1 103 ? -4.206 2.643 2.406 1.00 93.56 103 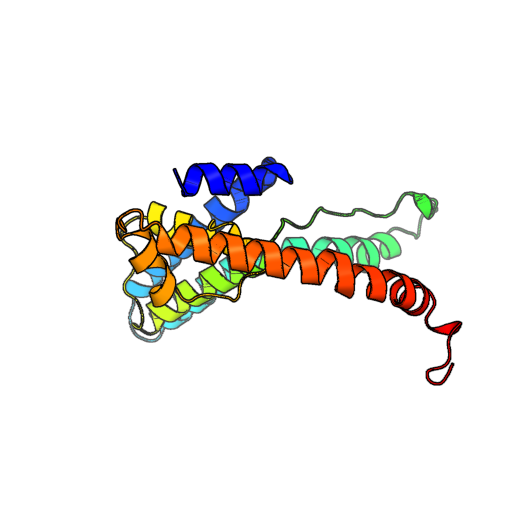LEU A CA 1
ATOM 844 C C . LEU A 1 103 ? -5.664 3.094 2.331 1.00 93.56 103 LEU A C 1
ATOM 846 O O . LEU A 1 103 ? -6.310 3.211 3.369 1.00 93.56 103 LEU A O 1
ATOM 850 N N . ILE A 1 104 ? -6.208 3.293 1.129 1.00 94.06 104 ILE A N 1
ATOM 851 C CA . ILE A 1 104 ? -7.630 3.611 0.950 1.00 94.06 104 ILE A CA 1
ATOM 852 C C . ILE A 1 104 ? -8.493 2.475 1.503 1.00 94.06 104 ILE A C 1
ATOM 854 O O . ILE A 1 104 ? -9.418 2.742 2.265 1.00 94.06 104 ILE A O 1
ATOM 858 N N . SER A 1 105 ? -8.165 1.213 1.200 1.00 92.25 105 SER A N 1
ATOM 859 C CA . SER A 1 105 ? -8.880 0.057 1.753 1.00 92.25 105 SER A CA 1
ATOM 860 C C . SER A 1 105 ? -8.840 0.046 3.280 1.00 92.25 105 SER A C 1
ATOM 862 O O . SER A 1 105 ? -9.863 -0.217 3.905 1.00 92.25 105 SER A O 1
ATOM 864 N N . TYR A 1 106 ? -7.693 0.364 3.888 1.00 92.94 106 TYR A N 1
ATOM 865 C CA . TYR A 1 106 ? -7.573 0.483 5.341 1.00 92.94 106 TYR A CA 1
ATOM 866 C C . TYR A 1 106 ? -8.479 1.581 5.910 1.00 92.94 106 TYR A C 1
ATOM 868 O O . TYR A 1 106 ? -9.254 1.326 6.829 1.00 92.94 106 TYR A O 1
ATOM 876 N N . VAL A 1 107 ? -8.425 2.787 5.343 1.00 94.75 107 VAL A N 1
ATOM 877 C CA . VAL A 1 107 ? -9.222 3.929 5.810 1.00 94.75 107 VAL A CA 1
ATOM 878 C C . VAL A 1 107 ? -10.726 3.669 5.641 1.00 94.75 107 VAL A C 1
ATOM 880 O O . VAL A 1 107 ? -11.516 4.000 6.526 1.00 94.75 107 VAL A O 1
ATOM 883 N N . VAL A 1 108 ? -11.133 3.033 4.540 1.00 94.06 108 VAL A N 1
ATOM 884 C CA . VAL A 1 108 ? -12.529 2.650 4.284 1.00 94.06 108 VAL A CA 1
ATOM 885 C C . VAL A 1 108 ? -13.000 1.563 5.252 1.00 94.06 108 VAL A C 1
ATOM 887 O O . VAL A 1 108 ? -14.120 1.651 5.757 1.00 94.06 108 VAL A O 1
ATOM 890 N N . ASP A 1 109 ? -12.172 0.558 5.543 1.00 92.50 109 ASP A N 1
ATOM 891 C CA . ASP A 1 109 ? -12.524 -0.494 6.503 1.00 92.50 109 ASP A CA 1
ATOM 892 C C . ASP A 1 109 ? -12.666 0.073 7.930 1.00 92.50 109 ASP A C 1
ATOM 894 O O . ASP A 1 109 ? -13.593 -0.319 8.643 1.00 92.50 109 ASP A O 1
ATOM 898 N N . VAL A 1 110 ? -11.838 1.054 8.319 1.00 92.69 110 VAL A N 1
ATOM 899 C CA . VAL A 1 110 ? -12.000 1.812 9.578 1.00 92.69 110 VAL A CA 1
ATOM 900 C C . VAL A 1 110 ? -13.293 2.629 9.571 1.00 92.69 110 VAL A C 1
ATOM 902 O O . VAL A 1 110 ? -14.073 2.569 10.519 1.00 92.69 110 VAL A O 1
ATOM 905 N N . TYR A 1 111 ? -13.580 3.349 8.482 1.0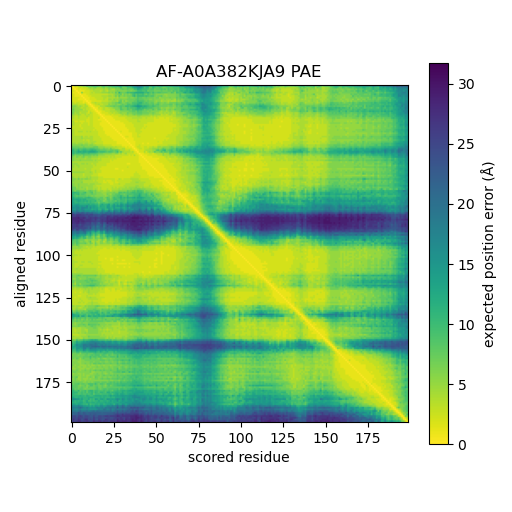0 93.62 111 TYR A N 1
ATOM 906 C CA . TYR A 1 111 ? -14.819 4.120 8.345 1.00 93.62 111 TYR A CA 1
ATOM 907 C C . TYR A 1 111 ? -16.071 3.249 8.536 1.00 93.62 111 TYR A C 1
ATOM 909 O O . TYR A 1 111 ? -16.993 3.647 9.255 1.00 93.62 111 TYR A O 1
ATOM 917 N N . LYS A 1 112 ? -16.073 2.051 7.934 1.00 91.75 112 LYS A N 1
ATOM 918 C CA . LYS A 1 112 ? -17.157 1.061 8.023 1.00 91.75 112 LYS A CA 1
ATOM 919 C C . LYS A 1 112 ? -17.201 0.301 9.355 1.00 91.75 112 LYS A C 1
ATOM 921 O O . LYS A 1 112 ? -18.110 -0.499 9.545 1.00 91.75 112 LYS A O 1
ATOM 926 N N . GLY A 1 113 ? -16.232 0.502 10.250 1.00 88.81 113 GLY A N 1
ATOM 927 C CA . GLY A 1 113 ? -16.127 -0.246 11.506 1.00 88.81 113 GLY A CA 1
ATOM 928 C C . GLY A 1 113 ? -15.757 -1.724 11.327 1.00 88.81 113 GLY A C 1
ATOM 929 O O . GLY A 1 113 ? -15.894 -2.505 12.263 1.00 88.81 113 GLY A O 1
ATOM 930 N N . LEU A 1 114 ? -15.284 -2.126 10.140 1.00 88.38 114 LEU A N 1
ATOM 931 C CA . LEU A 1 114 ? -14.850 -3.500 9.851 1.00 88.38 114 LEU A CA 1
ATOM 932 C C . LEU A 1 114 ? -13.461 -3.799 10.430 1.00 88.38 114 LEU A C 1
ATOM 934 O O . LEU A 1 114 ? -13.091 -4.961 10.598 1.00 88.38 114 LEU A O 1
ATOM 938 N N . PHE A 1 115 ? -12.680 -2.756 10.713 1.00 88.56 115 PHE A N 1
ATOM 939 C CA . PHE A 1 115 ? -11.349 -2.862 11.293 1.00 88.56 115 PHE A CA 1
ATOM 940 C C . PHE A 1 115 ? -11.124 -1.736 12.305 1.00 88.56 115 PHE A C 1
ATOM 942 O O . PHE A 1 115 ? -11.436 -0.579 12.033 1.00 88.56 115 PHE A O 1
ATOM 949 N N . GLN A 1 116 ? -10.576 -2.064 13.475 1.00 88.06 116 GLN A N 1
ATOM 950 C CA . GLN A 1 116 ? -10.206 -1.058 14.472 1.00 88.06 116 GLN A CA 1
ATOM 951 C C . GLN A 1 116 ? -8.931 -0.329 14.047 1.00 88.06 116 GLN A C 1
ATOM 953 O O . GLN A 1 116 ? -8.046 -0.932 13.441 1.00 88.06 116 GLN A O 1
ATOM 958 N N . ILE A 1 117 ? -8.798 0.950 14.407 1.00 89.81 117 ILE A N 1
ATOM 959 C CA . ILE A 1 117 ? -7.577 1.707 14.115 1.00 89.81 117 ILE A CA 1
ATOM 960 C C . ILE A 1 117 ? -6.358 0.982 14.680 1.00 89.81 117 ILE A C 1
ATOM 962 O O . ILE A 1 117 ? -6.299 0.608 15.855 1.00 89.81 117 ILE A O 1
ATOM 966 N N . GLU A 1 118 ? -5.337 0.844 13.840 1.00 88.94 118 GLU A N 1
ATOM 967 C CA . GLU A 1 118 ? -4.059 0.315 14.277 1.00 88.94 118 GLU A CA 1
ATOM 968 C C . GLU A 1 118 ? -3.372 1.311 15.223 1.00 88.94 118 GLU A C 1
ATOM 970 O O . GLU A 1 118 ? -3.020 2.423 14.830 1.00 88.94 118 GLU A O 1
ATOM 975 N N . LYS A 1 119 ? -3.141 0.918 16.480 1.00 86.25 119 LYS A N 1
ATOM 976 C CA . LYS A 1 119 ? -2.582 1.818 17.507 1.00 86.25 119 LYS A CA 1
ATOM 977 C C . LYS A 1 119 ? -1.118 2.179 17.260 1.00 86.25 119 LYS A C 1
ATOM 979 O O . LYS A 1 119 ? -0.655 3.213 17.728 1.00 86.25 119 LYS A O 1
ATOM 984 N N . GLN A 1 120 ? -0.368 1.318 16.571 1.00 88.38 120 GLN A N 1
ATOM 985 C CA . GLN A 1 120 ? 1.064 1.516 16.351 1.00 88.38 120 GLN A CA 1
ATOM 986 C C . GLN A 1 120 ? 1.365 1.616 14.856 1.00 88.38 120 GLN A C 1
ATOM 988 O O . GLN A 1 120 ? 1.281 0.623 14.132 1.00 88.38 120 GLN A O 1
ATOM 993 N N . VAL A 1 121 ? 1.821 2.796 14.420 1.00 90.69 121 VAL A N 1
ATOM 994 C CA . VAL A 1 121 ? 2.167 3.097 13.016 1.00 90.69 121 VAL A CA 1
ATOM 995 C C . VAL A 1 121 ? 3.099 2.054 12.412 1.00 90.69 121 VAL A C 1
ATOM 997 O O . VAL A 1 121 ? 2.943 1.698 11.253 1.00 90.69 121 VAL A O 1
ATOM 1000 N N . LYS A 1 122 ? 4.033 1.504 13.198 1.00 90.25 122 LYS A N 1
ATOM 1001 C CA . LYS A 1 122 ? 4.985 0.485 12.733 1.00 90.25 122 LYS A CA 1
ATOM 1002 C C . LYS A 1 122 ? 4.313 -0.752 12.123 1.00 90.25 122 LYS A C 1
ATOM 1004 O O . LYS A 1 122 ? 4.864 -1.324 11.191 1.00 90.25 122 LYS A O 1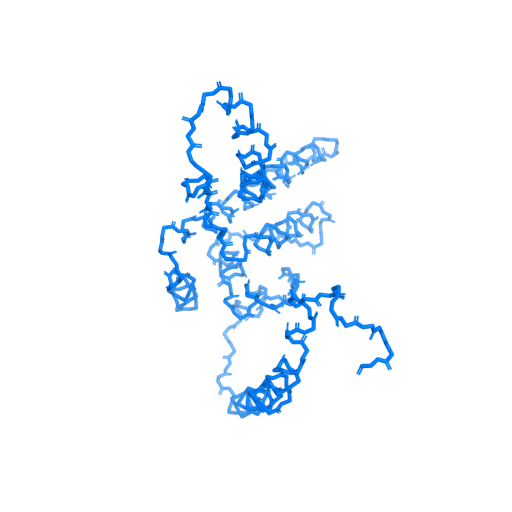
ATOM 1009 N N . TRP A 1 123 ? 3.146 -1.169 12.623 1.00 90.38 123 TRP A N 1
ATOM 1010 C CA . TRP A 1 123 ? 2.440 -2.329 12.070 1.00 90.38 123 TRP A CA 1
ATOM 1011 C C . TRP A 1 123 ? 1.775 -1.986 10.748 1.00 90.38 123 TRP A C 1
ATOM 1013 O O . TRP A 1 123 ? 1.901 -2.755 9.800 1.00 90.38 123 TRP A O 1
ATOM 1023 N N . LEU A 1 124 ? 1.152 -0.807 10.663 1.00 91.06 124 LEU A N 1
ATOM 1024 C CA . LEU A 1 124 ? 0.606 -0.302 9.408 1.00 91.06 124 LEU A CA 1
ATOM 1025 C C . LEU A 1 124 ? 1.718 -0.113 8.366 1.00 91.06 124 LEU A C 1
ATOM 1027 O O . LEU A 1 124 ? 1.569 -0.522 7.223 1.00 91.06 124 LEU A O 1
ATOM 1031 N N . LEU A 1 125 ? 2.869 0.414 8.780 1.00 91.00 125 LEU A N 1
ATOM 1032 C CA . LEU A 1 125 ? 4.042 0.571 7.930 1.00 91.00 125 LEU A CA 1
ATOM 1033 C C . LEU A 1 125 ? 4.576 -0.781 7.445 1.00 91.00 125 LEU A C 1
ATOM 1035 O O . LEU A 1 125 ? 4.865 -0.927 6.267 1.00 91.00 125 LEU A O 1
ATOM 1039 N N . GLY A 1 126 ? 4.671 -1.784 8.322 1.00 89.25 126 GLY A N 1
ATOM 1040 C CA . GLY A 1 126 ? 5.069 -3.139 7.933 1.00 89.25 126 GLY A CA 1
ATOM 1041 C C . GLY A 1 126 ? 4.070 -3.825 6.999 1.00 89.25 126 GLY A C 1
ATOM 1042 O O . GLY A 1 126 ? 4.487 -4.608 6.157 1.00 89.25 126 GLY A O 1
ATOM 1043 N N . TYR A 1 127 ? 2.782 -3.506 7.126 1.00 89.12 127 TYR A N 1
ATOM 1044 C CA . TYR A 1 127 ? 1.724 -3.953 6.223 1.00 89.12 127 TYR A CA 1
ATOM 1045 C C . TYR A 1 127 ? 1.849 -3.316 4.832 1.00 89.12 127 TYR A C 1
ATOM 1047 O O . TYR A 1 127 ? 1.830 -4.031 3.837 1.00 89.12 127 TYR A O 1
ATOM 1055 N N . ILE A 1 128 ? 2.054 -1.997 4.759 1.00 89.31 128 ILE A N 1
ATOM 1056 C CA . ILE A 1 128 ? 2.213 -1.275 3.488 1.00 89.31 128 ILE A CA 1
ATOM 1057 C C . ILE A 1 128 ? 3.525 -1.626 2.791 1.00 89.31 128 ILE A C 1
ATOM 1059 O O . ILE A 1 128 ? 3.543 -1.852 1.586 1.00 89.31 128 ILE A O 1
ATOM 1063 N N . LEU A 1 129 ? 4.624 -1.684 3.541 1.00 88.62 129 LEU A N 1
ATOM 1064 C CA . LEU A 1 129 ? 5.945 -1.966 2.993 1.00 88.62 129 LEU A CA 1
ATOM 1065 C C . LEU A 1 129 ? 6.197 -3.452 2.767 1.00 88.62 129 LEU A C 1
ATOM 1067 O O . LEU A 1 129 ? 7.316 -3.793 2.418 1.00 88.62 129 LEU A O 1
ATOM 1071 N N . PHE A 1 130 ? 5.233 -4.352 2.970 1.00 88.00 130 PHE A N 1
ATOM 1072 C CA . PHE A 1 130 ? 5.478 -5.783 2.815 1.00 88.00 130 PHE A CA 1
ATOM 1073 C C . PHE A 1 130 ? 5.847 -6.121 1.359 1.00 88.00 130 PHE A C 1
ATOM 1075 O O . PHE A 1 130 ? 4.982 -6.266 0.494 1.00 88.00 130 PHE A O 1
ATOM 1082 N N . PHE A 1 131 ? 7.152 -6.252 1.089 1.00 81.69 131 PHE A N 1
ATOM 1083 C CA . PHE A 1 131 ? 7.694 -6.338 -0.272 1.00 81.69 131 PHE A CA 1
ATOM 1084 C C . PHE A 1 131 ? 7.086 -7.455 -1.141 1.00 81.69 131 PHE A C 1
ATOM 1086 O O . PHE A 1 131 ? 6.878 -7.195 -2.326 1.00 81.69 131 PHE A O 1
ATOM 1093 N N . PRO A 1 132 ? 6.749 -8.661 -0.616 1.00 77.81 132 PRO A N 1
ATOM 1094 C CA . PRO A 1 132 ? 6.171 -9.714 -1.450 1.00 77.81 132 PRO A CA 1
ATOM 1095 C C . PRO A 1 132 ? 4.826 -9.295 -2.040 1.00 77.81 132 PRO A C 1
ATOM 1097 O O . PRO A 1 132 ? 4.436 -9.773 -3.100 1.00 77.81 132 PRO A O 1
ATOM 1100 N N . GLN A 1 133 ? 4.120 -8.396 -1.352 1.00 75.56 133 GLN A N 1
ATOM 1101 C CA . GLN A 1 133 ? 2.838 -7.878 -1.792 1.00 75.56 133 GLN A CA 1
ATOM 1102 C C . GLN A 1 133 ? 2.991 -6.619 -2.660 1.00 75.56 133 GLN A C 1
ATOM 1104 O O . GLN A 1 133 ? 2.250 -6.459 -3.622 1.00 75.56 133 GLN A O 1
ATOM 1109 N N . LEU A 1 134 ? 3.968 -5.759 -2.363 1.00 73.12 134 LEU A N 1
ATOM 1110 C CA . LEU A 1 134 ? 4.113 -4.430 -2.969 1.00 73.12 134 LEU A CA 1
ATOM 1111 C C . LEU A 1 134 ? 4.338 -4.443 -4.496 1.00 73.12 134 LEU A C 1
ATOM 1113 O O . LEU A 1 134 ? 3.972 -3.483 -5.168 1.00 73.12 134 LEU A O 1
ATOM 1117 N N . ILE A 1 135 ? 4.921 -5.514 -5.044 1.00 67.81 135 ILE A N 1
ATOM 1118 C CA . ILE A 1 135 ? 5.329 -5.588 -6.461 1.00 67.81 135 ILE A CA 1
ATOM 1119 C C . ILE A 1 135 ? 4.260 -6.252 -7.335 1.00 67.81 135 ILE A C 1
ATOM 1121 O O . ILE A 1 135 ? 4.023 -5.810 -8.455 1.00 67.81 135 ILE A O 1
ATOM 1125 N N . ALA A 1 136 ? 3.631 -7.323 -6.842 1.00 61.19 136 ALA A N 1
ATOM 1126 C CA . ALA A 1 136 ? 2.707 -8.138 -7.638 1.00 61.19 136 ALA A CA 1
ATOM 1127 C C . ALA A 1 136 ? 1.693 -8.937 -6.795 1.00 61.19 136 ALA A C 1
ATOM 1129 O O . ALA A 1 136 ? 1.105 -9.905 -7.278 1.00 61.19 136 ALA A O 1
ATOM 1130 N N . GLY A 1 137 ? 1.504 -8.590 -5.519 1.00 66.69 137 GLY A N 1
ATOM 1131 C CA . GLY A 1 137 ? 0.542 -9.284 -4.668 1.00 66.69 137 GLY A CA 1
ATOM 1132 C C . GLY A 1 137 ? -0.894 -8.815 -4.914 1.00 66.69 137 GLY A C 1
ATOM 1133 O O . GLY A 1 137 ? -1.108 -7.678 -5.329 1.00 66.69 137 GLY A O 1
ATOM 1134 N N . PRO A 1 138 ? -1.911 -9.642 -4.615 1.00 76.69 138 PRO A N 1
ATOM 1135 C CA . PRO A 1 138 ? -3.283 -9.153 -4.519 1.00 76.69 138 PRO A CA 1
ATOM 1136 C C . PRO A 1 138 ? -3.388 -8.094 -3.410 1.00 76.69 138 PRO A C 1
ATOM 1138 O O . PRO A 1 138 ? -2.652 -8.151 -2.422 1.00 76.69 138 PRO A O 1
ATOM 1141 N N . ILE A 1 139 ? -4.320 -7.145 -3.544 1.00 79.75 139 ILE A N 1
ATOM 1142 C CA . ILE A 1 139 ? -4.608 -6.159 -2.489 1.00 79.75 139 ILE A CA 1
ATOM 1143 C C . ILE A 1 139 ? -5.194 -6.913 -1.286 1.00 79.75 139 ILE A C 1
ATOM 1145 O O . ILE A 1 139 ? -6.381 -7.240 -1.260 1.00 79.75 139 ILE A O 1
ATOM 1149 N N . LEU A 1 140 ? -4.345 -7.244 -0.309 1.00 79.06 140 LEU A N 1
ATOM 1150 C CA . LEU A 1 140 ? -4.752 -7.904 0.928 1.00 79.06 140 LEU A CA 1
ATOM 1151 C C . LEU A 1 140 ? -5.445 -6.905 1.840 1.00 79.06 140 LEU A C 1
ATOM 1153 O O . LEU A 1 140 ? -5.057 -5.741 1.898 1.00 79.06 140 LEU A O 1
ATOM 1157 N N . ARG A 1 141 ? -6.448 -7.371 2.588 1.00 83.31 141 ARG A N 1
ATOM 1158 C CA . ARG A 1 141 ? -7.100 -6.531 3.595 1.00 83.31 141 ARG A CA 1
ATOM 1159 C C . ARG A 1 141 ? -6.270 -6.454 4.880 1.00 83.31 141 ARG A C 1
ATOM 1161 O O . ARG A 1 141 ? -5.633 -7.448 5.253 1.00 83.31 141 ARG A O 1
ATOM 1168 N N . PRO A 1 142 ? -6.359 -5.343 5.637 1.00 83.06 142 PRO A N 1
ATOM 1169 C CA . PRO A 1 142 ? -5.687 -5.197 6.929 1.00 83.06 142 PRO A CA 1
ATOM 1170 C C . PRO A 1 142 ? -5.987 -6.357 7.889 1.00 83.06 142 PRO A C 1
ATOM 1172 O O . PRO A 1 142 ? -5.081 -6.879 8.536 1.00 83.06 142 PRO A O 1
ATOM 1175 N N . SER A 1 143 ? -7.240 -6.821 7.919 1.00 83.62 143 SER A N 1
ATOM 1176 C CA . SER A 1 143 ? -7.704 -7.930 8.763 1.00 83.62 143 SER A CA 1
ATOM 1177 C C . SER A 1 143 ? -7.034 -9.274 8.464 1.00 83.62 143 SER A C 1
ATOM 1179 O O . SER A 1 143 ? -6.977 -10.129 9.343 1.00 83.62 143 SER A O 1
ATOM 1181 N N . GLN A 1 144 ? -6.505 -9.470 7.255 1.00 85.19 144 GLN A N 1
ATOM 1182 C CA . GLN A 1 144 ? -5.855 -10.717 6.855 1.00 85.19 144 GLN A CA 1
ATOM 1183 C C . GLN A 1 144 ? -4.367 -10.713 7.208 1.00 85.19 144 GLN A C 1
ATOM 1185 O O . GLN A 1 144 ? -3.863 -11.700 7.745 1.00 85.19 144 GLN A O 1
ATOM 1190 N N . LEU A 1 145 ? -3.658 -9.617 6.915 1.00 85.88 145 LEU A N 1
ATOM 1191 C CA . LEU A 1 145 ? -2.195 -9.569 7.006 1.00 85.88 145 LEU A CA 1
ATOM 1192 C C . LEU A 1 145 ? -1.683 -9.033 8.354 1.00 85.88 145 LEU A C 1
ATOM 1194 O O . LEU A 1 145 ? -0.733 -9.591 8.904 1.00 85.88 145 LEU A O 1
ATOM 1198 N N . LEU A 1 146 ? -2.309 -8.002 8.940 1.00 86.56 146 LEU A N 1
ATOM 1199 C CA . LEU A 1 146 ? -1.825 -7.408 10.198 1.00 86.56 146 LEU A CA 1
ATOM 1200 C C . LEU A 1 146 ? -1.773 -8.403 11.369 1.00 86.56 146 LEU A C 1
ATOM 1202 O O . LEU A 1 146 ? -0.756 -8.417 12.070 1.00 86.56 146 LEU A O 1
ATOM 1206 N N . PRO A 1 147 ? -2.785 -9.268 11.600 1.00 86.94 147 PRO A N 1
ATOM 1207 C CA . PRO A 1 147 ? -2.707 -10.264 12.668 1.00 86.94 147 PRO A CA 1
ATOM 1208 C C . PRO A 1 147 ? -1.553 -11.251 12.468 1.00 86.94 147 PRO A C 1
ATOM 1210 O O . PRO A 1 147 ? -0.915 -11.662 13.436 1.00 86.94 147 PRO A O 1
ATOM 1213 N N . GLN A 1 148 ? -1.251 -11.599 11.214 1.00 86.50 148 GLN A N 1
ATOM 1214 C CA . GLN A 1 148 ? -0.150 -12.501 10.880 1.00 86.50 148 GLN A CA 1
ATOM 1215 C C . GLN A 1 148 ? 1.211 -11.842 11.105 1.00 86.50 148 GLN A C 1
ATOM 1217 O O . GLN A 1 148 ? 2.105 -12.495 11.633 1.00 86.50 148 GLN A O 1
ATOM 1222 N N . LEU A 1 149 ? 1.350 -10.552 10.778 1.00 84.62 149 LEU A N 1
ATOM 1223 C CA . LEU A 1 149 ? 2.570 -9.781 11.037 1.00 84.62 149 LEU A CA 1
ATOM 1224 C C . LEU A 1 149 ? 2.845 -9.611 12.536 1.00 84.62 149 LEU A C 1
ATOM 1226 O O . LEU A 1 149 ? 4.000 -9.620 12.956 1.00 84.62 149 LEU A O 1
ATOM 1230 N N . LYS A 1 150 ? 1.790 -9.452 13.344 1.00 85.69 150 LYS A N 1
ATOM 1231 C CA . LYS A 1 150 ? 1.889 -9.287 14.802 1.00 85.69 150 LYS A CA 1
ATOM 1232 C C . LYS A 1 150 ? 2.187 -10.586 15.540 1.00 85.69 150 LYS A C 1
ATOM 1234 O O . LYS A 1 150 ? 2.779 -10.556 16.619 1.00 85.69 150 LYS A O 1
ATOM 1239 N N . LYS A 1 151 ? 1.746 -11.723 15.001 1.00 84.44 151 LYS A N 1
ATOM 1240 C CA . LYS A 1 151 ? 1.936 -13.026 15.634 1.00 84.44 151 LYS A CA 1
ATOM 1241 C C . LYS A 1 151 ? 3.365 -13.511 15.396 1.00 84.44 151 LYS A C 1
ATOM 1243 O O . LYS A 1 151 ? 3.754 -13.770 14.262 1.00 84.44 151 LYS A O 1
ATOM 1248 N N . ASN A 1 152 ? 4.122 -13.731 16.471 1.00 70.69 152 ASN A N 1
ATOM 1249 C CA . ASN A 1 152 ? 5.361 -14.505 16.396 1.00 70.69 152 ASN A CA 1
ATOM 1250 C C . ASN A 1 152 ? 5.007 -15.962 16.077 1.00 70.69 152 ASN A C 1
ATOM 1252 O O . ASN A 1 152 ? 4.629 -16.728 16.963 1.00 70.69 152 ASN A O 1
ATOM 1256 N N . GLN A 1 153 ? 5.072 -16.339 14.800 1.00 68.50 153 GLN A N 1
ATOM 1257 C CA . GLN A 1 153 ? 4.879 -17.728 14.399 1.00 68.50 153 GLN A CA 1
ATOM 1258 C C . GLN A 1 153 ? 6.175 -18.523 14.619 1.00 68.50 153 GLN A C 1
ATOM 1260 O O . GLN A 1 153 ? 7.250 -18.053 14.232 1.00 68.50 153 GLN A O 1
ATOM 1265 N N . PRO A 1 154 ? 6.108 -19.725 15.220 1.00 66.31 154 PRO A N 1
ATOM 1266 C CA . PRO A 1 154 ? 7.276 -20.584 15.346 1.00 66.31 154 PRO A CA 1
ATOM 1267 C C . PRO A 1 154 ? 7.790 -20.984 13.959 1.00 66.31 154 PRO A C 1
ATOM 1269 O O . PRO A 1 154 ? 7.023 -21.214 13.021 1.00 66.31 154 PRO A O 1
ATOM 1272 N N . ARG A 1 155 ? 9.116 -21.079 13.825 1.00 64.31 155 ARG A N 1
ATOM 1273 C CA . ARG A 1 155 ? 9.788 -21.460 12.577 1.00 64.31 155 ARG A CA 1
ATOM 1274 C C . ARG A 1 155 ? 9.451 -22.921 12.245 1.00 64.31 155 ARG A C 1
ATOM 1276 O O . ARG A 1 155 ? 10.110 -23.843 12.713 1.00 64.31 155 ARG A O 1
ATOM 1283 N N . HIS A 1 156 ? 8.415 -23.156 11.443 1.00 78.12 156 HIS A N 1
ATOM 1284 C CA . HIS A 1 156 ? 8.059 -24.504 11.000 1.00 78.12 156 HIS A CA 1
ATOM 1285 C C . HIS A 1 156 ? 8.810 -24.883 9.724 1.00 78.12 156 HIS A C 1
ATOM 1287 O O . HIS A 1 156 ? 8.626 -24.273 8.673 1.00 78.12 156 HIS A O 1
ATOM 1293 N N . ARG A 1 157 ? 9.610 -25.955 9.796 1.00 79.25 157 ARG A N 1
ATOM 1294 C CA . ARG A 1 157 ? 10.354 -26.529 8.658 1.00 79.25 157 ARG A CA 1
ATOM 1295 C C . ARG A 1 157 ? 9.461 -26.805 7.441 1.00 79.25 157 ARG A C 1
ATOM 1297 O O . ARG A 1 157 ? 9.893 -26.621 6.310 1.00 79.25 157 ARG A O 1
ATOM 1304 N N . ARG A 1 158 ? 8.197 -27.180 7.668 1.00 83.12 158 ARG A N 1
ATOM 1305 C CA . ARG A 1 158 ? 7.212 -27.422 6.604 1.00 83.12 158 ARG A CA 1
ATOM 1306 C C . ARG A 1 158 ? 6.910 -26.165 5.779 1.00 83.12 158 ARG A C 1
ATOM 1308 O O . ARG A 1 158 ? 6.847 -26.268 4.563 1.00 83.12 158 ARG A O 1
ATOM 1315 N N . LEU A 1 15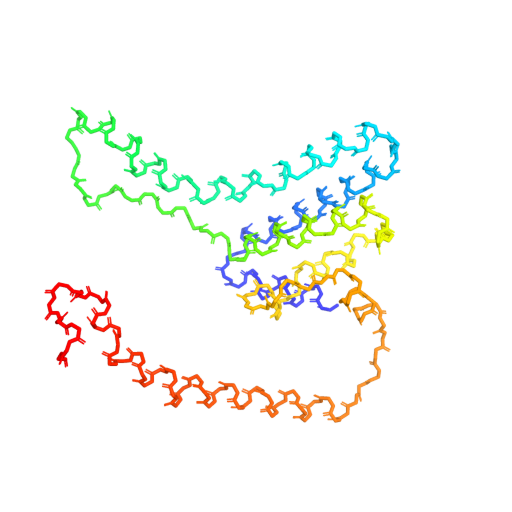9 ? 6.795 -24.991 6.411 1.00 83.12 159 LEU A N 1
ATOM 1316 C CA . LEU A 1 159 ? 6.549 -23.723 5.705 1.00 83.12 159 LEU A CA 1
ATOM 1317 C C . LEU A 1 159 ? 7.719 -23.347 4.787 1.00 83.12 159 LEU A C 1
ATOM 1319 O O . LEU A 1 159 ? 7.493 -22.852 3.688 1.00 83.12 159 LEU A O 1
ATOM 1323 N N . TRP A 1 160 ? 8.954 -23.634 5.206 1.00 85.75 160 TRP A N 1
ATOM 1324 C CA . TRP A 1 160 ? 10.146 -23.412 4.383 1.00 85.75 160 TRP A CA 1
ATOM 1325 C C . TRP A 1 160 ? 10.162 -24.286 3.134 1.00 85.75 160 TRP A C 1
ATOM 1327 O O . TRP A 1 160 ? 10.392 -23.775 2.043 1.00 85.75 160 TRP A O 1
ATOM 1337 N N . ILE A 1 161 ? 9.883 -25.583 3.287 1.00 90.50 161 ILE A N 1
ATOM 1338 C CA . ILE A 1 161 ? 9.834 -26.516 2.155 1.00 90.50 161 ILE A CA 1
ATOM 1339 C C . ILE A 1 161 ? 8.727 -26.093 1.188 1.00 90.50 161 ILE A C 1
ATOM 1341 O O . ILE A 1 161 ? 8.985 -25.961 -0.001 1.00 90.50 161 ILE A O 1
ATOM 1345 N N . THR A 1 162 ? 7.525 -25.794 1.692 1.00 89.75 162 THR A N 1
ATOM 1346 C CA . THR A 1 162 ? 6.420 -25.316 0.851 1.00 89.75 162 THR A CA 1
ATOM 1347 C C . THR A 1 162 ? 6.778 -24.024 0.115 1.00 89.75 162 THR A C 1
ATOM 1349 O O . THR A 1 162 ? 6.533 -23.924 -1.084 1.00 89.75 162 THR A O 1
ATOM 1352 N N . GLY A 1 163 ? 7.379 -23.047 0.804 1.00 89.25 163 GLY A N 1
ATOM 1353 C CA . GLY A 1 163 ? 7.809 -21.791 0.190 1.00 89.25 163 GLY A CA 1
ATOM 1354 C C . GLY A 1 163 ? 8.844 -22.006 -0.914 1.00 89.25 163 GLY A C 1
ATOM 1355 O O . GLY A 1 163 ? 8.706 -21.436 -1.993 1.00 89.25 163 GLY A O 1
ATOM 1356 N N . LEU A 1 164 ? 9.825 -22.883 -0.678 1.00 92.69 164 LEU A N 1
ATOM 1357 C CA . LEU A 1 164 ? 10.835 -23.235 -1.673 1.00 92.69 164 LEU A CA 1
ATOM 1358 C C . LEU A 1 164 ? 10.208 -23.929 -2.888 1.00 92.69 164 LEU A C 1
ATOM 1360 O O . LEU A 1 164 ? 10.528 -23.563 -4.011 1.00 92.69 164 LEU A O 1
ATOM 1364 N N . THR A 1 165 ? 9.280 -24.867 -2.682 1.00 93.56 165 THR A N 1
ATOM 1365 C CA . THR A 1 165 ? 8.575 -25.557 -3.773 1.00 93.56 165 THR A CA 1
ATOM 1366 C C . THR A 1 165 ? 7.733 -24.599 -4.616 1.00 93.56 165 THR A C 1
ATOM 1368 O O . THR A 1 165 ? 7.743 -24.684 -5.841 1.00 93.56 165 THR A O 1
ATOM 1371 N N . ILE A 1 166 ? 7.004 -23.669 -3.988 1.00 92.81 166 ILE A N 1
ATOM 1372 C CA . ILE A 1 166 ? 6.217 -22.662 -4.720 1.00 92.81 166 ILE A CA 1
ATOM 1373 C C . ILE A 1 166 ? 7.150 -21.740 -5.510 1.00 92.81 166 ILE A C 1
ATOM 1375 O O . ILE A 1 166 ? 6.872 -21.440 -6.671 1.00 92.81 166 ILE A O 1
ATOM 1379 N N . PHE A 1 167 ? 8.263 -21.324 -4.903 1.00 92.69 167 PHE A N 1
ATOM 1380 C CA . PHE A 1 167 ? 9.258 -20.481 -5.556 1.00 92.69 167 PHE A CA 1
ATOM 1381 C C . PHE A 1 167 ? 9.874 -21.170 -6.778 1.00 92.69 167 PHE A C 1
ATOM 1383 O O . PHE A 1 167 ? 9.863 -20.595 -7.864 1.00 92.69 167 PHE A O 1
ATOM 1390 N N . THR A 1 168 ? 10.352 -22.410 -6.641 1.00 95.94 168 THR A N 1
ATOM 1391 C CA . THR A 1 168 ? 10.958 -23.154 -7.756 1.00 95.94 168 THR A CA 1
ATOM 1392 C C . THR A 1 168 ? 9.954 -23.419 -8.872 1.00 95.94 168 THR A C 1
ATOM 1394 O O . THR A 1 168 ? 10.281 -23.240 -10.042 1.00 95.94 168 THR A O 1
ATOM 1397 N N . LEU A 1 169 ? 8.709 -23.762 -8.535 1.00 96.00 169 LEU A N 1
ATOM 1398 C CA . LEU A 1 169 ? 7.646 -23.960 -9.519 1.00 96.00 169 LEU A CA 1
ATOM 1399 C C . LEU A 1 169 ? 7.277 -22.657 -10.248 1.00 96.00 169 LEU A C 1
ATOM 1401 O O . LEU A 1 169 ? 7.047 -22.675 -11.457 1.00 96.00 169 LEU A O 1
ATOM 1405 N N . GLY A 1 170 ? 7.252 -21.520 -9.547 1.00 93.88 170 GLY A N 1
ATOM 1406 C CA . GLY A 1 170 ? 7.085 -20.200 -10.161 1.00 93.88 170 GLY A CA 1
ATOM 1407 C C . GLY A 1 170 ? 8.236 -19.843 -11.105 1.00 93.88 170 GLY A C 1
ATOM 1408 O O . GLY A 1 170 ? 8.001 -19.339 -12.201 1.00 93.88 170 GLY A O 1
ATOM 1409 N N . LEU A 1 171 ? 9.467 -20.178 -10.717 1.00 94.56 171 LEU A N 1
ATOM 1410 C CA . LEU A 1 171 ? 10.678 -19.931 -11.499 1.00 94.56 171 LEU A CA 1
ATOM 1411 C C . LEU A 1 171 ? 10.689 -20.762 -12.792 1.00 94.56 171 LEU A C 1
ATOM 1413 O O . LEU A 1 171 ? 10.953 -20.223 -13.864 1.00 94.56 171 LEU A O 1
ATOM 1417 N N . VAL A 1 172 ? 10.288 -22.034 -12.718 1.00 96.69 172 VAL A N 1
ATOM 1418 C CA . VAL A 1 172 ? 10.075 -22.894 -13.895 1.00 96.69 172 VAL A CA 1
ATOM 1419 C C . VAL A 1 172 ? 9.009 -22.308 -14.822 1.00 96.69 172 VAL A C 1
ATOM 1421 O O . VAL A 1 172 ? 9.243 -22.180 -16.021 1.00 96.69 172 VAL A O 1
ATOM 1424 N N . LYS A 1 173 ? 7.853 -21.898 -14.280 1.00 94.06 173 LYS A N 1
ATOM 1425 C CA . LYS A 1 173 ? 6.786 -21.266 -15.074 1.00 94.06 173 LYS A CA 1
ATOM 1426 C C . LYS A 1 173 ? 7.264 -20.004 -15.793 1.00 94.06 173 LYS A C 1
ATOM 1428 O O . LYS A 1 173 ? 6.909 -19.806 -16.951 1.00 94.06 173 LYS A O 1
ATOM 1433 N N . LYS A 1 174 ? 8.072 -19.173 -15.130 1.00 92.75 174 LYS A N 1
ATOM 1434 C CA . LYS A 1 174 ? 8.602 -17.937 -15.710 1.00 92.75 174 LYS A CA 1
ATOM 1435 C C . LYS A 1 174 ? 9.637 -18.222 -16.804 1.00 92.75 174 LYS A C 1
ATOM 1437 O O . LYS A 1 174 ? 9.421 -17.819 -17.940 1.00 92.75 174 LYS A O 1
ATOM 1442 N N . LEU A 1 175 ? 10.698 -18.963 -16.485 1.00 94.38 175 LEU A N 1
ATOM 1443 C CA . LEU A 1 175 ? 11.839 -19.138 -17.393 1.00 94.38 175 LEU A CA 1
ATOM 1444 C C . LEU A 1 175 ? 11.568 -20.106 -18.551 1.00 94.38 175 LEU A C 1
ATOM 1446 O O . LEU A 1 175 ? 12.064 -19.895 -19.656 1.00 94.38 175 LEU A O 1
ATOM 1450 N N . ILE A 1 176 ? 10.825 -21.192 -18.305 1.00 94.31 176 ILE A N 1
ATOM 1451 C CA . ILE A 1 176 ? 10.620 -22.242 -19.316 1.00 94.31 176 ILE A CA 1
ATOM 1452 C C . ILE A 1 176 ? 9.418 -21.932 -20.202 1.00 94.31 176 ILE A C 1
ATOM 1454 O O . ILE A 1 176 ? 9.481 -22.161 -21.403 1.00 94.31 176 ILE A O 1
ATOM 1458 N N . PHE A 1 177 ? 8.327 -21.419 -19.633 1.00 93.62 177 PHE A N 1
ATOM 1459 C CA . PHE A 1 177 ? 7.096 -21.201 -20.391 1.00 93.62 177 PHE A CA 1
ATOM 1460 C C . PHE A 1 177 ? 6.915 -19.733 -20.764 1.00 93.62 177 PHE A C 1
ATOM 1462 O O . PHE A 1 177 ? 6.897 -19.410 -21.948 1.00 93.62 177 PHE A O 1
ATOM 1469 N N . ALA A 1 178 ? 6.807 -18.841 -19.774 1.00 92.00 178 ALA A N 1
ATOM 1470 C CA . ALA A 1 178 ? 6.449 -17.449 -20.035 1.00 92.00 178 ALA A CA 1
ATOM 1471 C C . ALA A 1 178 ? 7.488 -16.736 -20.911 1.00 92.00 178 ALA A C 1
ATOM 1473 O O . ALA A 1 178 ? 7.110 -16.108 -21.891 1.00 92.00 178 ALA A O 1
ATOM 1474 N N . ASP A 1 179 ? 8.781 -16.879 -20.614 1.00 92.31 179 ASP A N 1
ATOM 1475 C CA . ASP A 1 179 ? 9.834 -16.196 -21.373 1.00 92.31 179 ASP A CA 1
ATOM 1476 C C . ASP A 1 179 ? 10.022 -16.783 -22.784 1.00 92.31 179 ASP A C 1
ATOM 1478 O O . ASP A 1 179 ? 10.369 -16.050 -23.707 1.00 92.31 179 ASP A O 1
ATOM 1482 N N . GLN A 1 180 ? 9.750 -18.079 -22.990 1.00 92.50 180 GLN A N 1
ATOM 1483 C CA . GLN A 1 180 ? 9.784 -18.679 -24.333 1.00 92.50 180 GLN A CA 1
ATOM 1484 C C . GLN A 1 180 ? 8.610 -18.207 -25.188 1.00 92.50 180 GLN A C 1
ATOM 1486 O O . GLN A 1 180 ? 8.807 -17.859 -26.347 1.00 92.50 180 GLN A O 1
ATOM 1491 N N . ILE A 1 181 ? 7.411 -18.134 -24.604 1.00 91.94 181 ILE A N 1
ATOM 1492 C CA . ILE A 1 181 ? 6.229 -17.587 -25.277 1.00 91.94 181 ILE A CA 1
ATOM 1493 C C . ILE A 1 181 ? 6.440 -16.096 -25.600 1.00 91.94 181 ILE A C 1
ATOM 1495 O O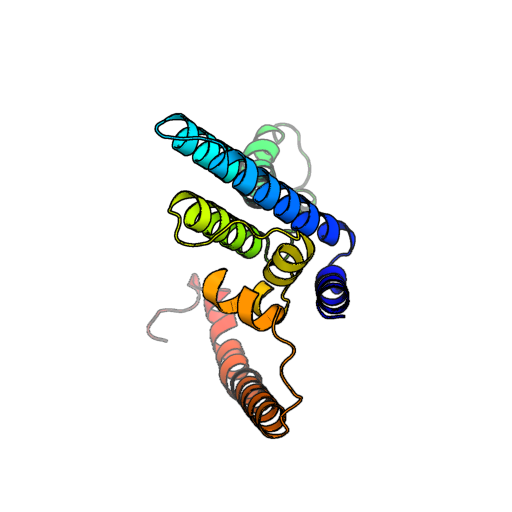 . ILE A 1 181 ? 6.155 -15.668 -26.717 1.00 91.94 181 ILE A O 1
ATOM 1499 N N . SER A 1 182 ? 6.997 -15.321 -24.659 1.00 88.88 182 SER A N 1
ATOM 1500 C CA . SER A 1 182 ? 7.293 -13.887 -24.833 1.00 88.88 182 SER A CA 1
ATOM 1501 C C . SER A 1 182 ? 8.161 -13.641 -26.066 1.00 88.88 182 SER A C 1
ATOM 1503 O O . SER A 1 182 ? 7.843 -12.784 -26.873 1.00 88.88 182 SER A O 1
ATOM 1505 N N . ARG A 1 183 ? 9.195 -14.460 -26.304 1.00 88.88 183 ARG A N 1
ATOM 1506 C CA . ARG A 1 183 ? 10.079 -14.303 -27.477 1.00 88.88 183 ARG A CA 1
ATOM 1507 C C . ARG A 1 183 ? 9.351 -14.349 -28.819 1.00 88.88 183 ARG A C 1
ATOM 1509 O O . ARG A 1 183 ? 9.799 -13.700 -29.758 1.00 88.88 183 ARG A O 1
ATOM 1516 N N . THR A 1 184 ? 8.274 -15.124 -28.921 1.00 85.25 184 THR A N 1
ATOM 1517 C CA . THR A 1 184 ? 7.469 -15.215 -30.146 1.00 85.25 184 THR A CA 1
ATOM 1518 C C . THR A 1 184 ? 6.437 -14.094 -30.224 1.00 85.25 184 THR A C 1
ATOM 1520 O O . THR A 1 184 ? 6.166 -13.587 -31.306 1.00 85.25 184 THR A O 1
ATOM 1523 N N . ILE A 1 185 ? 5.872 -13.695 -29.084 1.00 86.56 185 ILE A N 1
ATOM 1524 C CA . ILE A 1 185 ? 4.751 -12.753 -29.013 1.00 86.56 185 ILE A CA 1
ATOM 1525 C C . ILE A 1 185 ? 5.208 -11.282 -28.971 1.00 86.56 185 ILE A C 1
ATOM 1527 O O . ILE A 1 185 ? 4.556 -10.422 -29.559 1.00 86.56 185 ILE A O 1
ATOM 1531 N N . ASP A 1 186 ? 6.328 -10.974 -28.316 1.00 87.06 186 ASP A N 1
ATOM 1532 C CA . ASP A 1 186 ? 6.833 -9.604 -28.155 1.00 87.06 186 ASP A CA 1
ATOM 1533 C C . ASP A 1 186 ? 7.068 -8.888 -29.502 1.00 87.06 186 ASP A C 1
ATOM 1535 O O . ASP A 1 186 ? 6.659 -7.731 -29.619 1.00 87.06 186 ASP A O 1
ATOM 1539 N N . PRO A 1 187 ? 7.631 -9.530 -30.553 1.00 83.88 187 PRO A N 1
ATOM 1540 C CA . PRO A 1 187 ? 7.755 -8.907 -31.874 1.00 83.88 187 PRO A CA 1
ATOM 1541 C C . PRO A 1 187 ? 6.406 -8.565 -32.521 1.00 83.88 187 PRO A C 1
ATOM 1543 O O . PRO A 1 187 ? 6.298 -7.547 -33.201 1.00 83.88 187 PRO A O 1
ATOM 1546 N N . ILE A 1 188 ? 5.377 -9.386 -32.284 1.00 83.00 188 ILE A N 1
ATOM 1547 C CA . ILE A 1 188 ? 4.024 -9.181 -32.821 1.00 83.00 188 ILE A CA 1
ATOM 1548 C C . ILE A 1 188 ? 3.376 -7.966 -32.149 1.00 83.00 188 ILE A C 1
ATOM 1550 O O . ILE A 1 188 ? 2.838 -7.098 -32.830 1.00 83.00 188 ILE A O 1
ATOM 1554 N N . TYR A 1 189 ? 3.482 -7.845 -30.820 1.00 80.62 189 TYR A N 1
ATOM 1555 C CA . TYR A 1 189 ? 2.985 -6.659 -30.109 1.00 80.62 189 TYR A CA 1
ATOM 1556 C C . TYR A 1 189 ? 3.791 -5.389 -30.399 1.00 80.62 189 TYR A C 1
ATOM 1558 O O . TYR A 1 189 ? 3.245 -4.294 -30.273 1.00 80.62 189 TYR A O 1
ATOM 1566 N N . ALA A 1 190 ? 5.066 -5.512 -30.778 1.00 83.12 190 ALA A N 1
ATOM 1567 C CA . ALA A 1 190 ? 5.895 -4.371 -31.153 1.00 83.12 190 ALA A CA 1
ATOM 1568 C C . ALA A 1 190 ? 5.546 -3.803 -32.541 1.00 83.12 190 ALA A C 1
ATOM 1570 O O . ALA A 1 190 ? 5.749 -2.613 -32.771 1.00 83.12 190 ALA A O 1
ATOM 1571 N N . ALA A 1 191 ? 5.018 -4.627 -33.453 1.00 80.50 191 ALA A N 1
ATOM 1572 C CA . ALA A 1 191 ? 4.639 -4.223 -34.807 1.00 80.50 191 ALA A CA 1
ATOM 1573 C C . ALA A 1 191 ? 3.260 -4.793 -35.202 1.00 80.50 191 ALA A C 1
ATOM 1575 O O . ALA A 1 191 ? 3.175 -5.610 -36.120 1.00 80.50 191 ALA A O 1
ATOM 1576 N N . PRO A 1 192 ? 2.170 -4.366 -34.537 1.00 72.62 192 PRO A N 1
ATOM 1577 C CA . PRO A 1 192 ? 0.843 -4.951 -34.736 1.00 72.62 192 PRO A CA 1
ATOM 1578 C C . PRO A 1 192 ? 0.314 -4.779 -36.168 1.00 72.62 192 PRO A C 1
ATOM 1580 O O . PRO A 1 192 ? -0.451 -5.615 -36.634 1.00 72.62 192 PRO A O 1
ATOM 1583 N N . ASP A 1 193 ? 0.762 -3.749 -36.890 1.00 77.12 193 ASP A N 1
ATOM 1584 C CA . ASP A 1 193 ? 0.356 -3.488 -38.278 1.00 77.12 193 ASP A CA 1
ATOM 1585 C C . ASP A 1 193 ? 1.022 -4.436 -39.297 1.00 77.12 193 ASP A C 1
ATOM 1587 O O . ASP A 1 193 ? 0.586 -4.518 -40.444 1.00 77.12 193 ASP A O 1
ATOM 1591 N N . MET A 1 194 ? 2.079 -5.154 -38.892 1.00 71.12 194 MET A N 1
ATOM 1592 C CA . MET A 1 194 ? 2.843 -6.075 -39.746 1.00 71.12 194 MET A CA 1
ATOM 1593 C C . MET A 1 194 ? 2.359 -7.530 -39.655 1.00 71.12 194 MET A C 1
ATOM 1595 O O . MET A 1 194 ? 2.836 -8.366 -40.421 1.00 71.12 194 MET A O 1
ATOM 1599 N N . PHE A 1 195 ? 1.434 -7.841 -38.739 1.00 65.19 195 PHE 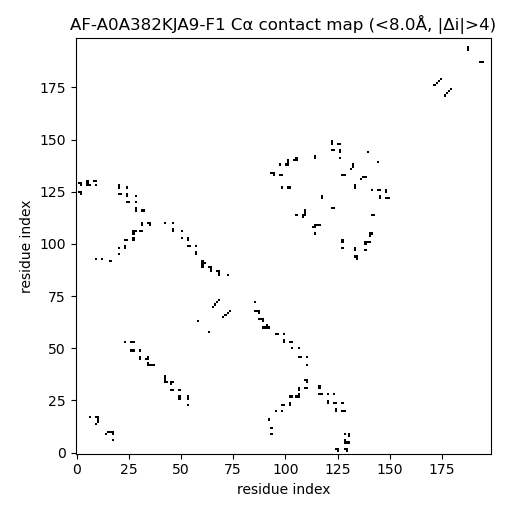A N 1
ATOM 1600 C CA . PHE A 1 195 ? 0.939 -9.197 -38.498 1.00 65.19 195 PHE A CA 1
ATOM 1601 C C . PHE A 1 195 ? -0.593 -9.225 -38.505 1.00 65.19 195 PHE A C 1
ATOM 1603 O O . PHE A 1 195 ? -1.257 -8.572 -37.701 1.00 65.19 195 PHE A O 1
ATOM 1610 N N . THR A 1 196 ? -1.184 -10.005 -39.407 1.00 66.19 196 THR A N 1
ATOM 1611 C CA . THR A 1 196 ? -2.625 -10.284 -39.398 1.00 66.19 196 THR A CA 1
ATOM 1612 C C . THR A 1 196 ? -2.969 -11.332 -38.345 1.00 66.19 196 THR A C 1
ATOM 1614 O O . THR A 1 196 ? -2.225 -12.278 -38.148 1.00 66.19 196 THR A O 1
ATOM 1617 N N . SER A 1 197 ? -4.149 -11.227 -37.723 1.00 63.72 197 SER A N 1
ATOM 1618 C CA . SER A 1 197 ? -4.645 -12.150 -36.673 1.00 63.72 197 SER A CA 1
ATOM 1619 C C . SER A 1 197 ? -4.726 -13.645 -37.049 1.00 63.72 197 SER A C 1
ATOM 1621 O O . SER A 1 197 ? -5.097 -14.458 -36.203 1.00 63.72 197 SER A O 1
ATOM 1623 N N . TRP A 1 198 ? -4.395 -14.001 -38.290 1.00 57.09 198 TRP A N 1
ATOM 1624 C CA . TRP A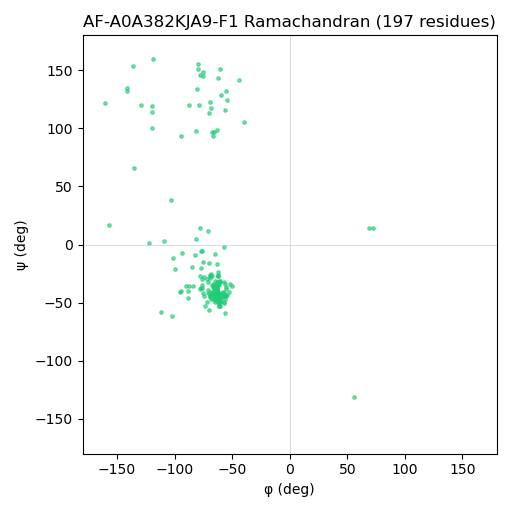 1 198 ? -4.524 -15.336 -38.873 1.00 57.09 198 TRP A CA 1
ATOM 1625 C C . TRP A 1 198 ? -3.202 -15.923 -39.405 1.00 57.09 198 TRP A C 1
ATOM 1627 O O . TRP A 1 198 ? -3.233 -17.045 -39.907 1.00 57.09 198 TRP A O 1
ATOM 1637 N N . GLU A 1 199 ? -2.070 -15.216 -39.283 1.00 50.84 199 GLU A N 1
ATOM 1638 C CA . GLU A 1 199 ? -0.715 -15.702 -39.624 1.00 50.84 199 GLU A CA 1
ATOM 1639 C C . GLU A 1 199 ? 0.228 -15.586 -38.420 1.00 50.84 199 GLU A C 1
ATOM 1641 O O . GLU A 1 199 ? 1.022 -16.532 -38.209 1.00 50.84 199 GLU A O 1
#

Secondary structure (DSSP, 8-state):
-HHHHHHHHHHTT-GGGGHHHHHHHHHHHHHHHHHHT--HHHHHHHHHHHHHHHHHHHHHHHHHHHIIIIIIHHHHTTS---GGG------PPTTHHHHHHHHHHHHHHHHTTSSPPPS-HHHHHHHHT-HHHHTT-----HHHHHHHHHS-----HHHHHHHHHHHHHHHHIIIIIIHHHHHHHHHHHH-GGG--TT-

Solvent-accessible surface area (backbone atoms only — not comparable to full-atom values): 11608 Å² total; per-residue (Å²): 108,68,50,60,54,21,50,50,61,56,25,69,80,44,60,79,58,50,55,51,62,54,53,52,43,52,49,41,52,52,35,37,56,58,25,70,76,42,63,73,73,57,22,53,52,43,45,53,54,42,48,52,62,52,43,45,62,49,50,46,56,67,43,46,41,54,47,43,54,72,49,49,47,63,70,57,52,86,54,92,71,74,84,89,77,69,73,73,76,68,83,64,62,87,40,47,67,53,48,38,52,46,42,44,52,46,39,51,32,39,73,71,65,77,38,78,83,76,88,49,66,68,57,58,44,38,59,57,45,34,51,82,42,42,80,78,40,77,90,68,54,62,86,68,49,48,61,57,74,70,46,88,72,79,91,52,71,66,60,53,53,52,51,49,52,53,49,52,51,50,48,48,48,42,65,65,47,50,50,54,52,41,70,68,46,51,62,46,73,75,39,57,92,81,52,63,102,86,116